Protein AF-A0A0L6JL16-F1 (afdb_monomer)

Foldseek 3Di:
DDDDDDPPVVVVVVVVVVVVVVVVVVVVVVVVCCQQPDFDFDQDPVPDTDGHHPDDDDDDDDDDPPDPDDDDDPDPPPPPPVPQPWDKDDDPVQQKIWTAGPQWDWDWDQDPDQFWGIWIWTDHPFKTKIKTKTQAPDDQVVVVVVVVVPDPFAWPDWDKDWDAAPNWTWIKIWTWTQDPVRFIKTKIWIWTDDPRMIIIIIMIGGPVPDDPVSVVNSVNRVNRMDGD

Secondary structure (DSSP, 8-state):
------TTHHHHHHHHHHHHHHHHHHHHHHHHHHHHH--EEEEETTTEEEEE-SS---------TT--S----S------S----EEEEEETTTTEEEEEETTSEEEEEE--SSSEEEEEEEE-SS-EEEEEEEE--S-HHHHHHHHHHT----EEEEEEEEEEETTEEEEEEEEEEE-TTS-EEEEEEEEEEETTEEEEEEEEEEGGG--HHHHHHHHHHHHT-EE-

Mean predicted aligned error: 16.08 Å

Nearest PDB structures (foldseek):
  2lnj-assembly1_A  TM=6.591E-01  e=3.171E-07  Synechocystis sp. PCC 6803
  4rth-assembly2_B  TM=6.779E-01  e=3.119E-06  Zea mays
  4rth-assembly1_A  TM=6.801E-01  e=4.044E-06  Zea mays
  8z9d-assembly1_PP  TM=6.188E-01  e=1.761E-06  Spinacia oleracea
  3jcu-assembly1_p  TM=6.365E-01  e=4.412E-05  Spinacia oleracea

Structure (mmCIF, N/CA/C/O backbone):
data_AF-A0A0L6JL16-F1
#
_entry.id   AF-A0A0L6JL16-F1
#
loop_
_atom_site.group_PDB
_atom_site.id
_atom_site.type_symbol
_atom_site.label_atom_id
_atom_site.label_alt_id
_atom_site.label_comp_id
_atom_site.label_asym_id
_atom_site.label_entity_id
_atom_site.label_seq_id
_atom_site.pdbx_PDB_ins_code
_atom_site.Cartn_x
_atom_site.Cartn_y
_atom_site.Cartn_z
_atom_site.occupancy
_atom_site.B_iso_or_equiv
_atom_site.auth_seq_id
_atom_site.auth_comp_id
_atom_site.auth_asym_id
_atom_site.auth_atom_id
_atom_site.pdbx_PDB_model_num
ATOM 1 N N . MET A 1 1 ? 45.954 20.922 -75.194 1.00 42.44 1 MET A N 1
ATOM 2 C CA . MET A 1 1 ? 45.506 21.417 -73.874 1.00 42.44 1 MET A CA 1
ATOM 3 C C . MET A 1 1 ? 44.431 22.467 -74.120 1.00 42.44 1 MET A C 1
ATOM 5 O O . MET A 1 1 ? 44.758 23.518 -74.652 1.00 42.44 1 MET A O 1
ATOM 9 N N . TYR A 1 2 ? 43.156 22.159 -73.867 1.00 51.06 2 TYR A N 1
ATOM 10 C CA . TYR A 1 2 ? 42.054 23.103 -74.099 1.00 51.06 2 TYR A CA 1
ATOM 11 C C . TYR A 1 2 ? 41.784 23.902 -72.823 1.00 51.06 2 TYR A C 1
ATOM 13 O O . TYR A 1 2 ? 41.410 23.330 -71.803 1.00 51.06 2 TYR A O 1
ATOM 21 N N . VAL A 1 3 ? 41.993 25.218 -72.877 1.00 54.28 3 VAL A N 1
ATOM 22 C CA . VAL A 1 3 ? 41.677 26.140 -71.779 1.00 54.28 3 VAL A CA 1
ATOM 23 C C . VAL A 1 3 ? 40.308 26.750 -72.065 1.00 54.28 3 VAL A C 1
ATOM 25 O O . VAL A 1 3 ? 40.153 27.538 -72.996 1.00 54.28 3 VAL A O 1
ATOM 28 N N . ILE A 1 4 ? 39.296 26.354 -71.293 1.00 68.62 4 ILE A N 1
ATOM 29 C CA . ILE A 1 4 ? 37.929 26.868 -71.429 1.00 68.62 4 ILE A CA 1
ATOM 30 C C . ILE A 1 4 ? 37.805 28.148 -70.592 1.00 68.62 4 ILE A C 1
ATOM 32 O O . ILE A 1 4 ? 37.848 28.101 -69.365 1.00 68.62 4 ILE A O 1
ATOM 36 N N . PHE A 1 5 ? 37.629 29.295 -71.251 1.00 62.88 5 PHE A N 1
ATOM 37 C CA . PHE A 1 5 ? 37.357 30.580 -70.598 1.00 62.88 5 PHE A CA 1
ATOM 38 C C . PHE A 1 5 ? 35.844 30.811 -70.486 1.00 62.88 5 PHE A C 1
ATOM 40 O O . PHE A 1 5 ? 35.160 31.049 -71.482 1.00 62.88 5 PHE A O 1
ATOM 47 N N . ILE A 1 6 ? 35.301 30.763 -69.267 1.00 69.06 6 ILE A N 1
ATOM 48 C CA . ILE A 1 6 ? 33.874 31.011 -69.017 1.00 69.06 6 ILE A CA 1
ATOM 49 C C . ILE A 1 6 ? 33.663 32.496 -68.697 1.00 69.06 6 ILE A C 1
ATOM 51 O O . ILE A 1 6 ? 33.981 32.973 -67.608 1.00 69.06 6 ILE A O 1
ATOM 55 N N . LYS A 1 7 ? 33.090 33.241 -69.648 1.00 68.38 7 LYS A N 1
ATOM 56 C CA . LYS A 1 7 ? 32.718 34.655 -69.466 1.00 68.38 7 LYS A CA 1
ATOM 57 C C . LYS A 1 7 ? 31.496 34.789 -68.534 1.00 68.38 7 LYS A C 1
ATOM 59 O O . LYS A 1 7 ? 30.570 33.975 -68.607 1.00 68.38 7 LYS A O 1
ATOM 64 N N . ASN A 1 8 ? 31.505 35.814 -67.673 1.00 71.12 8 ASN A N 1
ATOM 65 C CA . ASN A 1 8 ? 30.500 36.116 -66.633 1.00 71.12 8 ASN A CA 1
ATOM 66 C C . ASN A 1 8 ? 30.259 34.981 -65.620 1.00 71.12 8 ASN A C 1
ATOM 68 O O . ASN A 1 8 ? 29.123 34.646 -65.282 1.00 71.12 8 ASN A O 1
ATOM 72 N N . TYR A 1 9 ? 31.342 34.386 -65.112 1.00 75.88 9 TYR A N 1
ATOM 73 C CA . TYR A 1 9 ? 31.264 33.258 -64.180 1.00 75.88 9 TYR A CA 1
ATOM 74 C C . TYR A 1 9 ? 30.525 33.594 -62.869 1.00 75.88 9 TYR A C 1
ATOM 76 O O . TYR A 1 9 ? 29.768 32.761 -62.384 1.00 75.88 9 TYR A O 1
ATOM 84 N N . LYS A 1 10 ? 30.665 34.814 -62.325 1.00 76.81 10 LYS A N 1
ATOM 85 C CA . LYS A 1 10 ? 30.026 35.209 -61.052 1.00 76.81 10 LYS A CA 1
ATOM 86 C C . LYS A 1 10 ? 28.496 35.210 -61.126 1.00 76.81 10 LYS A C 1
ATOM 88 O O . LYS A 1 10 ? 27.846 34.652 -60.250 1.00 76.81 10 LYS A O 1
ATOM 93 N N . GLU A 1 11 ? 27.920 35.777 -62.188 1.00 79.38 11 GLU A N 1
ATOM 94 C CA . GLU A 1 11 ? 26.463 35.772 -62.393 1.00 79.38 11 GLU A CA 1
ATOM 95 C C . GLU A 1 11 ? 25.927 34.365 -62.659 1.00 79.38 11 GLU A C 1
ATOM 97 O O . GLU A 1 11 ? 24.858 34.006 -62.167 1.00 79.38 11 GLU A O 1
ATOM 102 N N . LYS A 1 12 ? 26.674 33.548 -63.412 1.00 80.50 12 LYS A N 1
ATOM 103 C CA . LYS A 1 12 ? 26.293 32.155 -63.670 1.00 80.50 12 LYS A CA 1
ATOM 104 C C . LYS A 1 12 ? 26.304 31.327 -62.387 1.00 80.50 12 LYS A C 1
ATOM 106 O O . LYS A 1 12 ? 25.328 30.628 -62.142 1.00 80.50 12 LYS A O 1
ATOM 111 N N . ILE A 1 13 ? 27.334 31.478 -61.549 1.00 84.50 13 ILE A N 1
ATOM 112 C CA . ILE A 1 13 ? 27.419 30.819 -60.237 1.00 84.50 13 ILE A CA 1
ATOM 113 C C . ILE A 1 13 ? 26.267 31.266 -59.332 1.00 84.50 13 ILE A C 1
ATOM 115 O O . ILE A 1 13 ? 25.608 30.426 -58.726 1.00 84.50 13 ILE A O 1
ATOM 119 N N . ALA A 1 14 ? 25.967 32.567 -59.278 1.00 85.75 14 ALA A N 1
ATOM 120 C CA . ALA A 1 14 ? 24.857 33.073 -58.474 1.00 85.75 14 ALA A CA 1
ATOM 121 C C . ALA A 1 14 ? 23.511 32.472 -58.914 1.00 85.75 14 ALA A C 1
ATOM 123 O O . ALA A 1 14 ? 22.755 31.986 -58.076 1.00 85.75 14 ALA A O 1
ATOM 124 N N . ARG A 1 15 ? 23.234 32.415 -60.226 1.00 86.75 15 ARG A N 1
ATOM 125 C CA . ARG A 1 15 ? 22.011 31.788 -60.759 1.00 86.75 15 ARG A CA 1
ATOM 126 C C . ARG A 1 15 ? 21.943 30.294 -60.448 1.00 86.75 15 ARG A C 1
ATOM 128 O O . ARG A 1 15 ? 20.880 29.815 -60.066 1.00 86.75 15 ARG A O 1
ATOM 135 N N . THR A 1 16 ? 23.057 29.567 -60.554 1.00 86.94 16 THR A N 1
ATOM 136 C CA . THR A 1 16 ? 23.091 28.143 -60.186 1.00 86.94 16 THR A CA 1
ATOM 137 C C . THR A 1 16 ? 22.900 27.926 -58.688 1.00 86.94 16 THR A C 1
ATOM 139 O O . THR A 1 16 ? 22.185 27.006 -58.309 1.00 86.94 16 THR A O 1
ATOM 142 N N . CYS A 1 17 ? 23.454 28.788 -57.830 1.00 88.25 17 CYS A N 1
ATOM 143 C CA . CYS A 1 17 ? 23.255 28.703 -56.382 1.00 88.25 17 CYS A CA 1
ATOM 144 C C . CYS A 1 17 ? 21.807 29.010 -55.983 1.00 88.25 17 CYS A C 1
ATOM 146 O O . CYS A 1 17 ? 21.257 28.323 -55.128 1.00 88.25 17 CYS A O 1
ATOM 148 N N . ILE A 1 18 ? 21.170 29.998 -56.621 1.00 92.06 18 ILE A N 1
ATOM 149 C CA . ILE A 1 18 ? 19.750 30.307 -56.396 1.00 92.06 18 ILE A CA 1
ATOM 150 C C . ILE A 1 18 ? 18.879 29.122 -56.817 1.00 92.06 18 ILE A C 1
ATOM 152 O O . ILE A 1 18 ? 17.998 28.719 -56.062 1.00 92.06 18 ILE A O 1
ATOM 156 N N . LEU A 1 19 ? 19.157 28.523 -57.979 1.00 92.06 19 LEU A N 1
ATOM 157 C CA . LEU A 1 19 ? 18.458 27.320 -58.433 1.00 92.06 19 LEU A CA 1
ATOM 158 C C . LEU A 1 19 ? 18.640 26.157 -57.450 1.00 92.06 19 LEU A C 1
ATOM 160 O O . LEU A 1 19 ? 17.652 25.548 -57.053 1.00 92.06 19 LEU A O 1
ATOM 164 N N . LEU A 1 20 ? 19.867 25.880 -57.004 1.00 93.56 20 LEU A N 1
ATOM 165 C CA . LEU A 1 20 ? 20.146 24.821 -56.026 1.00 93.56 20 LEU A CA 1
ATOM 166 C C . LEU A 1 20 ? 19.438 25.061 -54.687 1.00 93.56 20 LEU A C 1
ATOM 168 O O . LEU A 1 20 ? 18.856 24.136 -54.128 1.00 93.56 20 LEU A O 1
ATOM 172 N N . SER A 1 21 ? 19.441 26.301 -54.196 1.00 91.50 21 SER A N 1
ATOM 173 C CA . SER A 1 21 ? 18.754 26.676 -52.957 1.00 91.50 21 SER A CA 1
ATOM 174 C C . SER A 1 21 ? 17.236 26.517 -53.080 1.00 91.50 21 SER A C 1
ATOM 176 O O . SER A 1 21 ? 16.600 25.951 -52.193 1.00 91.50 21 SER A O 1
ATOM 178 N N . ALA A 1 22 ? 16.655 26.927 -54.211 1.00 94.69 22 ALA A N 1
ATOM 179 C CA . ALA A 1 22 ? 15.233 26.738 -54.482 1.00 94.69 22 ALA A CA 1
ATOM 180 C C . ALA A 1 22 ? 14.849 25.248 -54.520 1.00 94.69 22 ALA A C 1
ATOM 182 O O . ALA A 1 22 ? 13.838 24.862 -53.937 1.00 94.69 22 ALA A O 1
ATOM 183 N N . TRP A 1 23 ? 15.680 24.400 -55.135 1.00 94.62 23 TRP A N 1
ATOM 184 C CA . TRP A 1 23 ? 15.495 22.944 -55.124 1.00 94.62 23 TRP A CA 1
ATOM 185 C C . TRP A 1 23 ? 15.567 22.356 -53.714 1.00 94.62 23 TRP A C 1
ATOM 187 O O . TRP A 1 23 ? 14.742 21.519 -53.347 1.00 94.62 23 TRP A O 1
ATOM 197 N N . PHE A 1 24 ? 16.516 22.818 -52.903 1.00 94.06 24 PHE A N 1
ATOM 198 C CA . PHE A 1 24 ? 16.664 22.360 -51.526 1.00 94.06 24 PHE A CA 1
ATOM 199 C C . PHE A 1 24 ? 15.477 22.777 -50.646 1.00 94.06 24 PHE A C 1
ATOM 201 O O . PHE A 1 24 ? 14.950 21.969 -49.882 1.00 94.06 24 PHE A O 1
ATOM 208 N N . ALA A 1 25 ? 14.992 24.011 -50.800 1.00 93.56 25 ALA A N 1
ATOM 209 C CA . ALA A 1 25 ? 13.804 24.495 -50.105 1.00 93.56 25 ALA A CA 1
ATOM 210 C C . ALA A 1 25 ? 12.546 23.702 -50.499 1.00 93.56 25 ALA A C 1
ATOM 212 O O . ALA A 1 25 ? 11.753 23.336 -49.630 1.00 93.56 25 ALA A O 1
ATOM 213 N N . LEU A 1 26 ? 12.392 23.378 -51.789 1.00 94.88 26 LEU A N 1
ATOM 214 C CA . LEU A 1 26 ? 11.299 22.536 -52.275 1.00 94.88 26 LEU A CA 1
ATOM 215 C C . LEU A 1 26 ? 11.352 21.136 -51.643 1.00 94.88 26 LEU A C 1
ATOM 217 O O . LEU A 1 26 ? 10.329 20.629 -51.190 1.00 94.88 26 LEU A O 1
ATOM 221 N N . PHE A 1 27 ? 12.542 20.536 -51.557 1.00 92.00 27 PHE A N 1
ATOM 222 C CA . PHE A 1 27 ? 12.737 19.224 -50.935 1.00 92.00 27 PHE A CA 1
ATOM 223 C C . PHE A 1 27 ? 12.327 19.214 -49.454 1.00 92.00 27 PHE A C 1
ATOM 225 O O . PHE A 1 27 ? 11.629 18.304 -49.007 1.00 92.00 27 PHE A O 1
ATOM 232 N N . ILE A 1 28 ? 12.696 20.253 -48.698 1.00 88.75 28 ILE A N 1
ATOM 233 C CA . ILE A 1 28 ? 12.297 20.393 -47.289 1.00 88.75 28 ILE A CA 1
ATOM 234 C C . ILE A 1 28 ? 10.777 20.546 -47.161 1.00 88.75 28 ILE A C 1
ATOM 236 O O . ILE A 1 28 ? 10.162 19.877 -46.329 1.00 88.75 28 ILE A O 1
ATOM 240 N N . LEU A 1 29 ? 10.163 21.395 -47.990 1.00 88.69 29 LEU A N 1
ATOM 241 C CA . LEU A 1 29 ? 8.720 21.637 -47.958 1.00 88.69 29 LEU A CA 1
ATOM 242 C C . LEU A 1 29 ? 7.928 20.350 -48.238 1.00 88.69 29 LEU A C 1
ATOM 244 O O . LEU A 1 29 ? 6.970 20.043 -47.531 1.00 88.69 29 LEU A O 1
ATOM 248 N N . VAL A 1 30 ? 8.355 19.576 -49.239 1.00 87.50 30 VAL A N 1
ATOM 249 C CA . VAL A 1 30 ? 7.731 18.298 -49.602 1.00 87.50 30 VAL A CA 1
ATOM 250 C C . VAL A 1 30 ? 7.839 17.292 -48.456 1.00 87.50 30 VAL A C 1
ATOM 252 O O . VAL A 1 30 ? 6.831 16.694 -48.085 1.00 87.50 30 VAL A O 1
ATOM 255 N N . ASN A 1 31 ? 9.014 17.157 -47.836 1.00 80.50 31 ASN A N 1
ATOM 256 C CA . ASN A 1 31 ? 9.191 16.256 -46.695 1.00 80.50 31 ASN A CA 1
ATOM 257 C C . ASN A 1 31 ? 8.326 16.649 -45.494 1.00 80.50 31 ASN A C 1
ATOM 259 O O . ASN A 1 31 ? 7.783 15.776 -44.826 1.00 80.50 31 ASN A O 1
ATOM 263 N N . PHE A 1 32 ? 8.156 17.947 -45.233 1.00 79.94 32 PHE A N 1
ATOM 264 C CA . PHE A 1 32 ? 7.318 18.426 -44.133 1.00 79.94 32 PHE A CA 1
ATOM 265 C C . PHE A 1 32 ? 5.827 18.134 -44.348 1.00 79.94 32 PHE A C 1
ATOM 267 O O . PHE A 1 32 ? 5.113 17.805 -43.402 1.00 79.94 32 PHE A O 1
ATOM 274 N N . ILE A 1 33 ? 5.345 18.247 -45.589 1.00 77.12 33 ILE A N 1
ATOM 275 C CA . ILE A 1 33 ? 3.955 17.917 -45.930 1.00 77.12 33 ILE A CA 1
ATOM 276 C C . ILE A 1 33 ? 3.742 16.400 -45.866 1.00 77.12 33 ILE A C 1
ATOM 278 O O . ILE A 1 33 ? 2.742 15.948 -45.308 1.00 77.12 33 ILE A O 1
ATOM 282 N N . LEU A 1 34 ? 4.689 15.615 -46.392 1.00 70.81 34 LEU A N 1
ATOM 283 C CA . LEU A 1 34 ? 4.612 14.155 -46.379 1.00 70.81 34 LEU A CA 1
ATOM 284 C C . LEU A 1 34 ? 4.665 13.590 -44.955 1.00 70.81 34 LEU A C 1
ATOM 286 O O . LEU A 1 34 ? 3.856 12.732 -44.622 1.00 70.81 34 LEU A O 1
ATOM 290 N N . SER A 1 35 ? 5.547 14.086 -44.086 1.00 69.31 35 SER A N 1
ATOM 291 C CA . SER A 1 35 ? 5.673 13.546 -42.725 1.00 69.31 35 SER A CA 1
ATOM 292 C C . SER A 1 35 ? 4.440 13.798 -41.856 1.00 69.31 35 SER A C 1
ATOM 294 O O . SER A 1 35 ? 4.117 12.979 -41.001 1.00 69.31 35 SER A O 1
ATOM 296 N N . LYS A 1 36 ? 3.723 14.907 -42.077 1.00 66.81 36 LYS A N 1
ATOM 297 C CA . LYS A 1 36 ? 2.542 15.257 -41.274 1.00 66.81 36 LYS A CA 1
ATOM 298 C C . LYS A 1 36 ? 1.232 14.663 -41.776 1.00 66.81 36 LYS A C 1
ATOM 300 O O . LYS A 1 36 ? 0.343 14.435 -40.962 1.00 66.81 36 LYS A O 1
ATOM 305 N N . ASN A 1 37 ? 1.099 14.446 -43.084 1.00 64.00 37 ASN A N 1
ATOM 306 C CA . ASN A 1 37 ? -0.189 14.097 -43.691 1.00 64.00 37 ASN A CA 1
ATOM 307 C C . ASN A 1 37 ? -0.247 12.679 -44.269 1.00 64.00 37 ASN A C 1
ATOM 309 O O . ASN A 1 37 ? -1.313 12.263 -44.722 1.00 64.00 37 ASN A O 1
ATOM 313 N N . MET A 1 38 ? 0.862 11.936 -44.283 1.00 62.22 38 MET A N 1
ATOM 314 C CA . MET A 1 38 ? 0.860 10.566 -44.789 1.00 62.22 38 MET A CA 1
ATOM 315 C C . MET A 1 38 ? 0.530 9.599 -43.660 1.00 62.22 38 MET A C 1
ATOM 317 O O . MET A 1 38 ? 1.349 9.333 -42.782 1.00 62.22 38 MET A O 1
ATOM 321 N N . ASN A 1 39 ? -0.683 9.059 -43.718 1.00 67.12 39 ASN A N 1
ATOM 322 C CA . ASN A 1 39 ? -1.042 7.875 -42.960 1.00 67.12 39 ASN A CA 1
ATOM 323 C C . ASN A 1 39 ? -0.740 6.641 -43.815 1.00 67.12 39 ASN A C 1
ATOM 325 O O . ASN A 1 39 ? -1.208 6.541 -44.952 1.00 67.12 39 ASN A O 1
ATOM 329 N N . TYR A 1 40 ? 0.031 5.702 -43.280 1.00 69.56 40 TYR A N 1
ATOM 330 C CA . TYR A 1 40 ? 0.285 4.424 -43.930 1.00 69.56 40 TYR A CA 1
ATOM 331 C C . TYR A 1 40 ? -0.784 3.422 -43.522 1.00 69.56 40 TYR A C 1
ATOM 333 O O . TYR A 1 40 ? -1.109 3.292 -42.343 1.00 69.56 40 TYR A O 1
ATOM 341 N N . ILE A 1 41 ? -1.312 2.688 -44.499 1.00 69.50 41 ILE A N 1
ATOM 342 C CA . ILE A 1 41 ? -2.207 1.569 -44.221 1.00 69.50 41 ILE A CA 1
ATOM 343 C C . ILE A 1 41 ? -1.345 0.325 -44.045 1.00 69.50 41 ILE A C 1
ATOM 345 O O . ILE A 1 41 ? -0.901 -0.286 -45.018 1.00 69.50 41 ILE A O 1
ATOM 349 N N . LEU A 1 42 ? -1.093 -0.045 -42.793 1.00 70.50 42 LEU A N 1
ATOM 350 C CA . LEU A 1 42 ? -0.436 -1.301 -42.470 1.00 70.50 42 LEU A CA 1
ATOM 351 C C . LEU A 1 42 ? -1.465 -2.421 -42.595 1.00 70.50 42 LEU A C 1
ATOM 353 O O . LEU A 1 42 ? -2.443 -2.434 -41.851 1.00 70.50 42 LEU A O 1
ATOM 357 N N . THR A 1 43 ? -1.238 -3.355 -43.520 1.00 61.53 43 THR A N 1
ATOM 358 C CA . THR A 1 43 ? -2.096 -4.531 -43.698 1.00 61.53 43 THR A CA 1
ATOM 359 C C . THR A 1 43 ? -1.333 -5.799 -43.338 1.00 61.53 43 THR A C 1
ATOM 361 O O . THR A 1 43 ? -0.293 -6.087 -43.926 1.00 61.53 43 THR A O 1
ATOM 364 N N . ILE A 1 44 ? -1.854 -6.568 -42.383 1.00 66.12 44 ILE A N 1
ATOM 365 C CA . ILE A 1 44 ? -1.276 -7.839 -41.940 1.00 66.12 44 ILE A CA 1
ATOM 366 C C . ILE A 1 44 ? -2.040 -8.974 -42.618 1.00 66.12 44 ILE A C 1
ATOM 368 O O . ILE A 1 44 ? -3.222 -9.183 -42.341 1.00 66.12 44 ILE A O 1
ATOM 372 N N . ASN A 1 45 ? -1.358 -9.696 -43.515 1.00 46.94 45 ASN A N 1
ATOM 373 C CA . ASN A 1 45 ? -1.864 -10.883 -44.220 1.00 46.94 45 ASN A CA 1
ATOM 374 C C . ASN A 1 45 ? -3.276 -10.725 -44.817 1.00 46.94 45 ASN A C 1
ATOM 376 O O . ASN A 1 45 ? -4.042 -11.680 -44.847 1.00 46.94 45 ASN A O 1
ATOM 380 N N . ASN A 1 46 ? -3.625 -9.522 -45.289 1.00 56.03 46 ASN A N 1
ATOM 381 C CA . ASN A 1 46 ? -4.949 -9.187 -45.835 1.00 56.03 46 ASN A CA 1
ATOM 382 C C . ASN A 1 46 ? -6.143 -9.341 -44.869 1.00 56.03 46 ASN A C 1
ATOM 384 O O . ASN A 1 4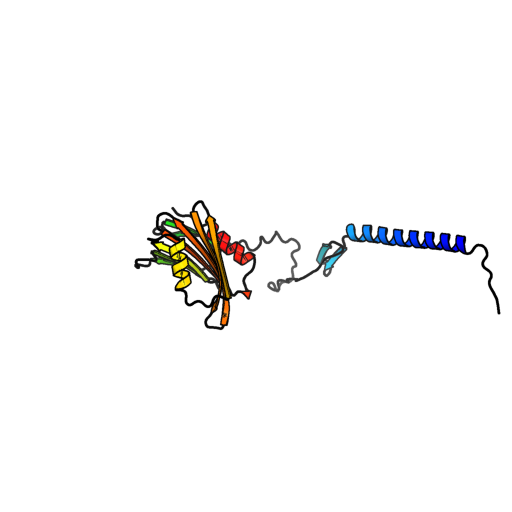6 ? -7.284 -9.198 -45.300 1.00 56.03 46 ASN A O 1
ATOM 388 N N . CYS A 1 47 ? -5.903 -9.596 -43.582 1.00 48.81 47 CYS A N 1
ATOM 389 C CA . CYS A 1 47 ? -6.962 -9.814 -42.593 1.00 48.81 47 CYS A CA 1
ATOM 390 C C . CYS A 1 47 ? -7.222 -8.582 -41.718 1.00 48.81 47 CYS A C 1
ATOM 392 O O . CYS A 1 47 ? -8.332 -8.401 -41.227 1.00 48.81 47 CYS A O 1
ATOM 394 N N . LEU A 1 48 ? -6.202 -7.749 -41.491 1.00 54.19 48 LEU A N 1
ATOM 395 C CA . LEU A 1 48 ? -6.266 -6.595 -40.592 1.00 54.19 48 LEU A CA 1
ATOM 396 C C . LEU A 1 48 ? -5.543 -5.409 -41.221 1.00 54.19 48 LEU A C 1
ATOM 398 O O . LEU A 1 48 ? -4.370 -5.536 -41.572 1.00 54.19 48 LEU A O 1
ATOM 402 N N . SER A 1 49 ? -6.227 -4.270 -41.324 1.00 61.0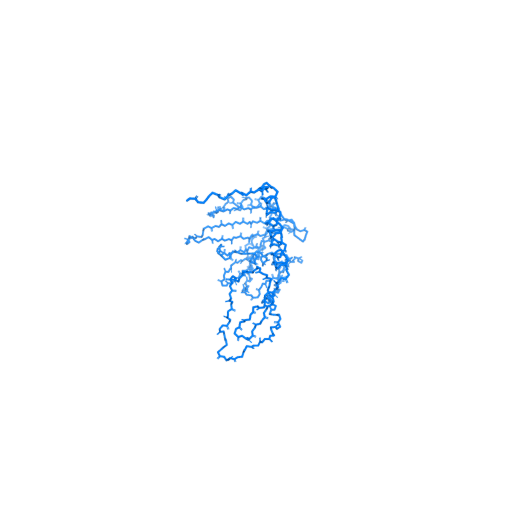6 49 SER A N 1
ATOM 403 C CA . SER A 1 49 ? -5.672 -3.029 -41.866 1.00 61.06 49 SER A CA 1
ATOM 404 C C . SER A 1 49 ? -5.853 -1.884 -40.876 1.00 61.06 49 SER A C 1
ATOM 406 O O . SER A 1 49 ? -6.963 -1.636 -40.406 1.00 61.06 49 SER A O 1
ATOM 408 N N . PHE A 1 50 ? -4.774 -1.158 -40.591 1.00 70.62 50 PHE 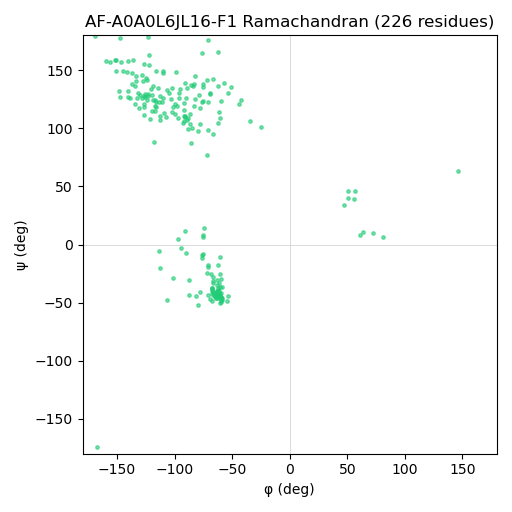A N 1
ATOM 409 C CA . PHE A 1 50 ? -4.786 -0.001 -39.697 1.00 70.62 50 PHE A CA 1
ATOM 410 C C . PHE A 1 50 ? -4.160 1.205 -40.387 1.00 70.62 50 PHE A C 1
ATOM 412 O O . PHE A 1 50 ? -3.166 1.070 -41.095 1.00 70.62 50 PHE A O 1
ATOM 419 N N . SER A 1 51 ? -4.743 2.381 -40.164 1.00 75.56 51 SER A N 1
ATOM 420 C CA . SER A 1 51 ? -4.182 3.657 -40.605 1.00 75.56 51 SER A CA 1
ATOM 421 C C . SER A 1 51 ? -3.252 4.187 -39.517 1.00 75.56 51 SER A C 1
ATOM 423 O O . SER A 1 51 ? -3.719 4.611 -38.461 1.00 75.56 51 SER A O 1
ATOM 425 N N . CYS A 1 52 ? -1.950 4.164 -39.778 1.00 71.88 52 CYS A N 1
ATOM 426 C CA . CYS A 1 52 ? -0.907 4.560 -38.837 1.00 71.88 52 CYS A CA 1
ATOM 427 C C . CYS A 1 52 ? -0.250 5.875 -39.286 1.00 71.88 52 CYS A C 1
ATOM 429 O O . CYS A 1 52 ? -0.121 6.091 -40.494 1.00 71.88 52 CYS A O 1
ATOM 431 N N . PRO A 1 53 ? 0.205 6.737 -38.359 1.00 72.69 53 PRO A N 1
ATOM 432 C CA . PRO A 1 53 ? 1.038 7.886 -38.714 1.00 72.69 53 PRO A CA 1
ATOM 433 C C . PRO A 1 53 ? 2.371 7.434 -39.333 1.00 72.69 53 PRO A C 1
ATOM 435 O O . PRO A 1 53 ? 2.744 6.267 -39.230 1.00 72.69 53 PRO A O 1
ATOM 438 N N . ALA A 1 54 ? 3.097 8.361 -39.966 1.00 66.81 54 ALA A N 1
ATOM 439 C CA . ALA A 1 54 ? 4.376 8.067 -40.617 1.00 66.81 54 ALA A CA 1
ATOM 440 C C . ALA A 1 54 ? 5.436 7.489 -39.667 1.00 66.81 54 ALA A C 1
ATOM 442 O O . ALA A 1 54 ? 6.167 6.580 -40.056 1.00 66.81 54 ALA A O 1
ATOM 443 N N . ASP A 1 55 ? 5.453 7.962 -38.421 1.00 65.88 55 ASP A N 1
ATOM 444 C CA . ASP A 1 55 ? 6.339 7.467 -37.375 1.00 65.88 55 ASP A CA 1
ATOM 445 C C . ASP A 1 55 ? 5.522 6.692 -36.336 1.00 65.88 55 ASP A C 1
ATOM 447 O O . ASP A 1 55 ? 4.703 7.263 -35.610 1.00 65.88 55 ASP A O 1
ATOM 451 N N . PHE A 1 56 ? 5.741 5.380 -36.257 1.00 69.06 56 PHE A N 1
ATOM 452 C CA . PHE A 1 56 ? 5.161 4.524 -35.226 1.00 69.06 56 PHE A CA 1
ATOM 453 C C . PHE A 1 56 ? 6.137 3.417 -34.829 1.00 69.06 56 PHE A C 1
ATOM 455 O O . PHE A 1 56 ? 6.923 2.931 -35.642 1.00 69.06 56 PHE A O 1
ATOM 462 N N . THR A 1 57 ? 6.063 2.994 -33.571 1.00 65.44 57 THR A N 1
ATOM 463 C CA . THR A 1 57 ? 6.832 1.870 -33.038 1.00 65.44 57 THR A CA 1
ATOM 464 C C . THR A 1 57 ? 5.876 0.797 -32.551 1.00 65.44 57 THR A C 1
ATOM 466 O O . THR A 1 57 ? 4.997 1.050 -31.730 1.00 65.44 57 THR A O 1
ATOM 469 N N . VAL A 1 58 ? 6.041 -0.417 -33.069 1.00 66.31 58 VAL A N 1
ATOM 470 C CA . VAL A 1 58 ? 5.321 -1.591 -32.574 1.00 66.31 58 VAL A CA 1
ATOM 471 C C . VAL A 1 58 ? 6.209 -2.248 -31.527 1.00 66.31 58 VAL A C 1
ATOM 473 O O . VAL A 1 58 ? 7.213 -2.858 -31.874 1.00 66.31 58 VAL A O 1
ATOM 476 N N . GLU A 1 59 ? 5.873 -2.075 -30.251 1.00 57.25 59 GLU A N 1
ATOM 477 C CA . GLU A 1 59 ? 6.690 -2.606 -29.153 1.00 57.25 59 GLU A CA 1
ATOM 478 C C . GLU A 1 59 ? 6.445 -4.099 -28.931 1.00 57.25 59 GLU A C 1
ATOM 480 O O . GLU A 1 59 ? 7.387 -4.883 -28.924 1.00 57.25 59 GLU A O 1
ATOM 485 N N . ASN A 1 60 ? 5.182 -4.508 -28.787 1.00 50.41 60 ASN A N 1
ATOM 486 C CA . ASN A 1 60 ? 4.807 -5.899 -28.551 1.00 50.41 60 ASN A CA 1
ATOM 487 C C . ASN A 1 60 ? 3.536 -6.246 -29.335 1.00 50.41 60 ASN A C 1
ATOM 489 O O . ASN A 1 60 ? 2.549 -5.511 -29.283 1.00 50.4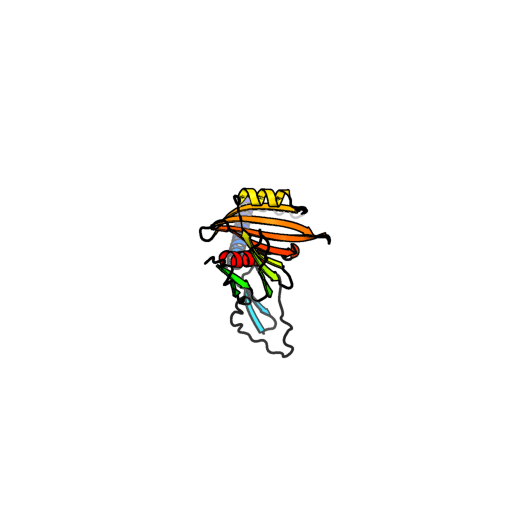1 60 ASN A O 1
ATOM 493 N N . VAL A 1 61 ? 3.548 -7.379 -30.039 1.00 59.19 61 VAL A N 1
ATOM 494 C CA . VAL A 1 61 ? 2.369 -7.940 -30.716 1.00 59.19 61 VAL A CA 1
ATOM 495 C C . VAL A 1 61 ? 1.916 -9.161 -29.926 1.00 59.19 61 VAL A C 1
ATOM 497 O O . VAL A 1 61 ? 2.594 -10.184 -29.918 1.00 59.19 61 VAL A O 1
ATOM 500 N N . PHE A 1 62 ? 0.776 -9.054 -29.244 1.00 53.50 62 PHE A N 1
ATOM 501 C CA . PHE A 1 62 ? 0.212 -10.161 -28.476 1.00 53.50 62 PHE A CA 1
ATOM 502 C C . PHE A 1 62 ? -0.742 -10.963 -29.360 1.00 53.50 62 PHE A C 1
ATOM 504 O O . PHE A 1 62 ? -1.817 -10.484 -29.720 1.00 53.50 62 PHE A O 1
ATOM 511 N N . ILE A 1 63 ? -0.348 -12.186 -29.707 1.00 53.69 63 ILE A N 1
ATOM 512 C CA . ILE A 1 63 ? -1.219 -13.150 -30.378 1.00 53.69 63 ILE A CA 1
ATOM 513 C C . ILE A 1 63 ? -1.768 -14.075 -29.298 1.00 53.69 63 ILE A C 1
ATOM 515 O O . ILE A 1 63 ? -1.015 -14.741 -28.591 1.00 53.69 63 ILE A O 1
ATOM 519 N N . ASN A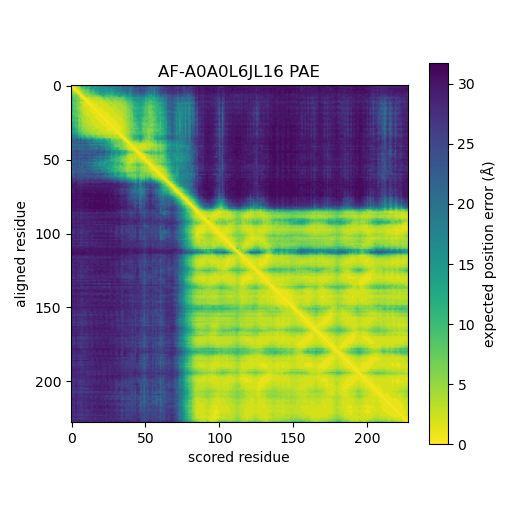 1 64 ? -3.089 -14.085 -29.141 1.00 47.28 64 ASN A N 1
ATOM 520 C CA . ASN A 1 64 ? -3.740 -15.005 -28.224 1.00 47.28 64 ASN A CA 1
ATOM 521 C C . ASN A 1 64 ? -3.845 -16.384 -28.892 1.00 47.28 64 ASN A C 1
ATOM 523 O O . ASN A 1 64 ? -4.762 -16.624 -29.672 1.00 47.28 64 ASN A O 1
ATOM 527 N N . GLU A 1 65 ? -2.915 -17.291 -28.592 1.00 53.41 65 GLU A N 1
ATOM 528 C CA . GLU A 1 65 ? -2.926 -18.680 -29.085 1.00 53.41 65 GLU A CA 1
ATOM 529 C C . GLU A 1 65 ? -3.970 -19.577 -28.380 1.00 53.41 65 GLU A C 1
ATOM 531 O O . GLU A 1 65 ? -3.922 -20.802 -28.490 1.00 53.41 65 GLU A O 1
ATOM 536 N N . ALA A 1 66 ? -4.928 -19.006 -27.640 1.00 49.16 66 ALA A N 1
ATOM 537 C CA . ALA A 1 66 ? -5.854 -19.789 -26.822 1.00 49.16 66 ALA A CA 1
ATOM 538 C C . ALA A 1 66 ? -6.969 -20.518 -27.595 1.00 49.16 66 ALA A C 1
ATOM 540 O O . ALA A 1 66 ? -7.644 -21.342 -26.988 1.00 49.16 66 ALA A O 1
ATOM 541 N N . ASN A 1 67 ? -7.159 -20.292 -28.900 1.00 45.88 67 ASN A N 1
ATOM 542 C CA . ASN A 1 67 ? -8.176 -21.007 -29.679 1.00 45.88 67 ASN A CA 1
ATOM 543 C C . ASN A 1 67 ? -7.566 -21.657 -30.925 1.00 45.88 67 ASN A C 1
ATOM 545 O O . ASN A 1 67 ? -7.163 -20.984 -31.869 1.00 45.88 67 ASN A O 1
ATOM 549 N N . LYS A 1 68 ? -7.532 -22.994 -30.919 1.00 47.81 68 LYS A N 1
ATOM 550 C CA . LYS A 1 68 ? -7.086 -23.854 -32.028 1.00 47.81 68 LYS A CA 1
ATOM 551 C C . LYS A 1 68 ? -8.086 -23.966 -33.188 1.00 47.81 68 LYS A C 1
ATOM 553 O O . LYS A 1 68 ? -7.807 -24.706 -34.125 1.00 47.81 68 LYS A O 1
ATOM 558 N N . ASP A 1 69 ? -9.182 -23.211 -33.173 1.00 45.81 69 ASP A N 1
ATOM 559 C CA . ASP A 1 69 ? -10.182 -23.227 -34.241 1.00 45.81 69 ASP A CA 1
ATOM 560 C C . ASP A 1 69 ? -10.176 -21.883 -34.980 1.00 45.81 69 ASP A C 1
ATOM 562 O O . ASP A 1 69 ? -10.485 -20.826 -34.431 1.00 45.81 69 ASP A O 1
ATOM 566 N N . GLY A 1 70 ? -9.709 -21.934 -36.229 1.00 46.72 70 GLY A N 1
ATOM 567 C CA . GLY A 1 70 ? -9.303 -20.793 -37.043 1.00 46.72 70 GLY A CA 1
ATOM 568 C C . GLY A 1 70 ? -10.439 -19.901 -37.545 1.00 46.72 70 GLY A C 1
ATOM 569 O O . GLY A 1 70 ? -10.748 -19.907 -38.734 1.00 46.72 70 GLY A O 1
ATOM 570 N N . SER A 1 71 ? -10.976 -19.050 -36.676 1.00 43.47 71 SER A N 1
ATOM 571 C CA . SER A 1 71 ? -11.736 -17.863 -37.076 1.00 43.47 71 SER A CA 1
ATOM 572 C C . SER A 1 71 ? -11.163 -16.607 -36.418 1.00 43.47 71 SER A C 1
ATOM 574 O O . SER A 1 71 ? -11.154 -16.481 -35.195 1.00 43.47 71 SER A O 1
ATOM 576 N N . ILE A 1 72 ? -10.686 -15.666 -37.238 1.00 46.00 72 ILE A N 1
ATOM 577 C CA . ILE A 1 72 ? -10.292 -14.322 -36.800 1.00 46.00 72 ILE A CA 1
ATOM 578 C C . ILE A 1 72 ? -11.550 -13.452 -36.823 1.00 46.00 72 ILE A C 1
ATOM 580 O O . ILE A 1 72 ? -12.014 -13.043 -37.887 1.00 46.00 72 ILE A O 1
ATOM 584 N N . GLU A 1 73 ? -12.115 -13.175 -35.652 1.00 44.69 73 GLU A N 1
ATOM 585 C CA . GLU A 1 73 ? -13.223 -12.234 -35.501 1.00 44.69 73 GLU A CA 1
ATOM 586 C C . GLU A 1 73 ? -12.682 -10.794 -35.555 1.00 44.69 73 GLU A C 1
ATOM 588 O O . GLU A 1 73 ? -12.067 -10.290 -34.614 1.00 44.69 73 GLU A O 1
ATOM 593 N N . THR A 1 74 ? -12.874 -10.117 -36.693 1.00 40.72 74 THR A N 1
ATOM 594 C CA . THR A 1 74 ? -12.576 -8.684 -36.850 1.00 40.72 74 THR A CA 1
ATOM 595 C C . THR A 1 74 ? -13.785 -7.897 -36.363 1.00 40.72 74 THR A C 1
ATOM 597 O O . THR A 1 74 ? -14.804 -7.779 -37.044 1.00 40.72 74 THR A O 1
ATOM 600 N N . GLY A 1 75 ? -13.662 -7.399 -35.144 1.00 43.75 75 GLY A N 1
ATOM 601 C CA . GLY A 1 75 ? -14.722 -6.711 -34.433 1.00 43.75 75 GLY A CA 1
ATOM 602 C C . GLY A 1 75 ? -14.584 -7.038 -32.966 1.00 43.75 75 GLY A C 1
ATOM 603 O O . GLY A 1 75 ? -15.455 -7.683 -32.403 1.00 43.75 75 GLY A O 1
ATOM 604 N N . LEU A 1 76 ? -13.470 -6.636 -32.349 1.00 44.34 76 LEU A N 1
ATOM 605 C CA . LEU A 1 76 ? -13.415 -6.648 -30.897 1.00 44.34 76 LEU A CA 1
ATOM 606 C C . LEU A 1 76 ? -14.523 -5.689 -30.427 1.00 44.34 76 LEU A C 1
ATOM 608 O O . LEU A 1 76 ? -14.386 -4.480 -30.656 1.00 44.34 76 LEU A O 1
ATOM 612 N N . PRO A 1 77 ? -15.596 -6.142 -29.744 1.00 39.94 77 PRO A N 1
ATOM 613 C CA . PRO A 1 77 ? -16.159 -5.259 -28.739 1.00 39.94 77 PRO A CA 1
ATOM 614 C C . PRO A 1 77 ? -14.963 -4.908 -27.864 1.00 39.94 77 PRO A C 1
ATOM 616 O O 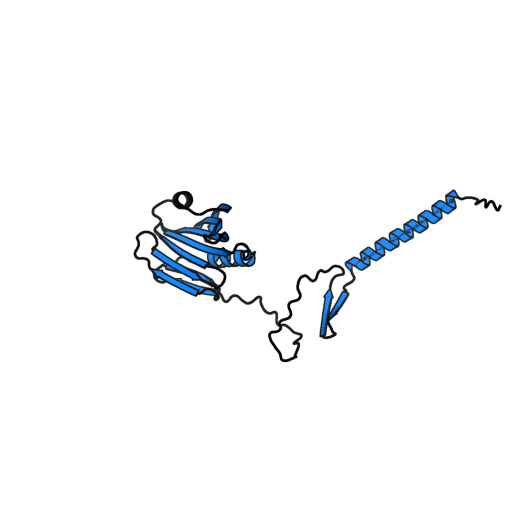. PRO A 1 77 ? -14.197 -5.811 -27.529 1.00 39.94 77 PRO A O 1
ATOM 619 N N . PHE A 1 78 ? -14.737 -3.621 -27.589 1.00 37.69 78 PHE A N 1
ATOM 620 C CA . PHE A 1 78 ? -13.728 -3.185 -26.629 1.00 37.69 78 PHE A CA 1
ATOM 621 C C . PHE A 1 78 ? -13.675 -4.220 -25.506 1.00 37.69 78 PHE A C 1
ATOM 623 O O . PHE A 1 78 ? -14.626 -4.311 -24.725 1.00 37.69 78 PHE A O 1
ATOM 630 N N . ILE A 1 79 ? -12.624 -5.051 -25.461 1.00 43.66 79 ILE A N 1
ATOM 631 C CA . ILE A 1 79 ? -12.383 -5.863 -24.281 1.00 43.66 79 ILE A CA 1
ATOM 632 C C . ILE A 1 79 ? -12.041 -4.785 -23.279 1.00 43.66 79 ILE A C 1
ATOM 634 O O . ILE A 1 79 ? -10.928 -4.257 -23.274 1.00 43.66 79 ILE A O 1
ATOM 638 N N . LYS A 1 80 ? -13.060 -4.355 -22.526 1.00 39.25 80 LYS A N 1
ATOM 639 C CA . LYS A 1 80 ? -12.888 -3.502 -21.364 1.00 39.25 80 LYS A CA 1
ATOM 640 C C . LYS A 1 80 ? -11.675 -4.098 -20.654 1.00 39.25 80 LYS A C 1
ATOM 642 O O . LYS A 1 80 ? -11.717 -5.313 -20.425 1.00 39.25 80 LYS A O 1
ATOM 647 N N . PRO A 1 81 ? -10.607 -3.317 -20.386 1.00 41.53 81 PRO A N 1
ATOM 648 C CA . PRO A 1 81 ? -9.448 -3.829 -19.661 1.00 41.53 81 PRO A CA 1
ATOM 649 C C . PRO A 1 81 ? -10.007 -4.633 -18.504 1.00 41.53 81 PRO A C 1
ATOM 651 O O . PRO A 1 81 ? -10.881 -4.085 -17.822 1.00 41.53 81 PRO A O 1
ATOM 654 N N . ARG A 1 82 ? -9.654 -5.935 -18.459 1.00 45.22 82 ARG A N 1
ATOM 655 C CA . ARG A 1 82 ? -10.287 -6.993 -17.651 1.00 45.22 82 ARG A CA 1
ATOM 656 C C . ARG A 1 82 ? -10.942 -6.325 -16.463 1.00 45.22 82 ARG A C 1
ATOM 658 O O . ARG A 1 82 ? -10.209 -5.819 -15.621 1.00 45.22 82 ARG A O 1
ATOM 665 N N . THR A 1 83 ? -12.267 -6.138 -16.509 1.00 47.56 83 THR A N 1
ATOM 666 C CA . THR A 1 83 ? -12.917 -5.265 -15.525 1.00 47.56 83 THR A CA 1
ATOM 667 C C . THR A 1 83 ? -12.645 -5.941 -14.205 1.00 47.56 83 THR A C 1
ATOM 669 O O . THR A 1 83 ? -13.169 -7.030 -13.982 1.00 47.56 83 THR A O 1
ATOM 672 N N . GLU A 1 84 ? -11.716 -5.397 -13.418 1.00 59.09 84 GLU A N 1
ATOM 673 C CA . GLU A 1 84 ? -11.417 -5.965 -12.123 1.00 59.09 84 GLU A CA 1
ATOM 674 C C . GLU A 1 84 ? -12.727 -5.872 -11.378 1.00 59.09 84 GLU A C 1
ATOM 676 O O . GLU A 1 84 ? -13.254 -4.789 -11.125 1.00 59.09 84 GLU A O 1
ATOM 681 N N . THR A 1 85 ? -13.348 -7.022 -11.177 1.00 70.94 85 THR A N 1
ATOM 682 C CA . THR A 1 85 ? -14.583 -7.096 -10.433 1.00 70.94 85 THR A CA 1
ATOM 683 C C . THR A 1 85 ? -14.195 -6.830 -8.998 1.00 70.94 85 THR A C 1
ATOM 685 O O . THR A 1 85 ? -13.665 -7.705 -8.320 1.00 70.94 85 THR A O 1
ATOM 688 N N . PHE A 1 86 ? -14.380 -5.591 -8.556 1.00 82.44 86 PHE A N 1
ATOM 689 C CA . PHE A 1 86 ? -14.229 -5.262 -7.153 1.00 82.44 86 PHE A CA 1
ATOM 690 C C . PHE A 1 86 ? -15.374 -5.920 -6.390 1.00 82.44 86 PHE A C 1
ATOM 692 O O . PHE A 1 86 ? -16.541 -5.843 -6.782 1.00 82.44 86 PHE A O 1
ATOM 699 N N . LYS A 1 87 ? -15.019 -6.611 -5.317 1.00 87.44 87 LYS A N 1
ATOM 700 C CA . LYS A 1 87 ? -15.952 -7.078 -4.304 1.00 87.44 87 LYS A CA 1
ATOM 701 C C . LYS A 1 87 ? -15.895 -6.102 -3.143 1.00 87.44 87 LYS A C 1
ATOM 703 O O . LYS A 1 87 ? -14.849 -5.526 -2.864 1.00 87.44 87 LYS A O 1
ATOM 708 N N . ASN A 1 88 ? -17.018 -5.945 -2.464 1.00 91.00 88 ASN A N 1
ATOM 709 C CA . ASN A 1 88 ? -17.091 -5.141 -1.259 1.00 91.00 88 ASN A CA 1
ATOM 710 C C . ASN A 1 88 ? -16.948 -6.054 -0.036 1.00 91.00 88 ASN A C 1
ATOM 712 O O . ASN A 1 88 ? -17.613 -7.087 0.056 1.00 91.00 88 ASN A O 1
ATOM 716 N N . PHE A 1 89 ? -16.055 -5.685 0.875 1.00 90.62 89 PHE A N 1
ATOM 717 C CA . PHE A 1 89 ? -15.926 -6.284 2.195 1.00 90.62 89 PHE A CA 1
ATOM 718 C C . PHE A 1 89 ? -16.561 -5.351 3.227 1.00 90.62 89 PHE A C 1
ATOM 720 O O . PHE A 1 89 ? -16.306 -4.146 3.208 1.00 90.62 89 PHE A O 1
ATOM 727 N N . ILE A 1 90 ? -17.356 -5.906 4.143 1.00 89.75 90 ILE A N 1
ATOM 728 C CA . ILE A 1 90 ? -17.929 -5.185 5.284 1.00 89.75 90 ILE A CA 1
ATOM 729 C C . ILE A 1 90 ? -17.738 -6.052 6.522 1.00 89.75 90 ILE A C 1
ATOM 731 O O . ILE A 1 90 ? -18.268 -7.158 6.585 1.00 89.75 90 ILE A O 1
ATOM 735 N N . SER A 1 91 ? -17.037 -5.519 7.521 1.00 87.62 91 SER A N 1
ATOM 736 C CA . SER A 1 91 ? -16.990 -6.108 8.856 1.00 87.62 91 SER A CA 1
ATOM 737 C C . SER A 1 91 ? -18.112 -5.515 9.707 1.00 87.62 91 SER A C 1
ATOM 739 O O . SER A 1 91 ? -18.076 -4.340 10.092 1.00 87.62 91 SER A O 1
ATOM 741 N N . GLU A 1 92 ? -19.128 -6.323 10.025 1.00 82.38 92 GLU A N 1
ATOM 742 C CA . GLU A 1 92 ? -20.262 -5.883 10.853 1.00 82.38 92 GLU A CA 1
ATOM 743 C C . GLU A 1 92 ? -19.837 -5.490 12.274 1.00 82.38 92 GLU A C 1
ATOM 745 O O . GLU A 1 92 ? -20.397 -4.551 12.858 1.00 82.38 92 GLU A O 1
ATOM 750 N N . LYS A 1 93 ? -18.840 -6.200 12.818 1.00 80.62 93 LYS A N 1
ATOM 751 C CA . LYS A 1 93 ? -18.272 -5.977 14.153 1.00 80.62 93 LYS A CA 1
ATOM 752 C C . LYS A 1 93 ? -17.252 -4.840 14.152 1.00 80.62 93 LYS A C 1
ATOM 754 O O . LYS A 1 93 ? -17.313 -3.962 15.011 1.00 80.62 93 LYS A O 1
ATOM 759 N N . GLY A 1 94 ? -16.363 -4.818 13.157 1.00 77.31 94 GLY A N 1
ATOM 760 C CA . GLY A 1 94 ? -15.329 -3.797 13.015 1.00 77.31 94 GLY A CA 1
ATOM 761 C C . GLY A 1 94 ? -15.856 -2.422 12.610 1.00 77.31 94 GLY A C 1
ATOM 762 O O . GLY A 1 94 ? -15.146 -1.435 12.802 1.00 77.31 94 GLY A O 1
ATOM 763 N N . LYS A 1 95 ? -17.090 -2.342 12.087 1.00 87.75 95 LYS A N 1
ATOM 764 C CA . LYS A 1 95 ? -17.716 -1.107 11.576 1.00 87.75 95 LYS A CA 1
ATOM 765 C C . LYS A 1 95 ? -16.874 -0.424 10.499 1.00 87.75 95 LYS A C 1
ATOM 767 O O . LYS A 1 95 ? -16.796 0.797 10.419 1.00 87.75 95 LYS A O 1
ATOM 772 N N . PHE A 1 96 ? -16.260 -1.215 9.628 1.00 91.31 96 PHE A N 1
ATOM 773 C CA . PHE A 1 96 ? -15.546 -0.707 8.464 1.00 91.31 96 PHE A CA 1
ATOM 774 C C . PHE A 1 96 ? -15.792 -1.600 7.254 1.00 91.31 96 PHE A C 1
ATOM 776 O O . PHE A 1 96 ? -16.160 -2.768 7.382 1.00 91.31 96 PHE A O 1
ATOM 783 N N . GLY A 1 97 ? -15.588 -1.035 6.074 1.00 92.31 97 GLY A N 1
ATOM 784 C CA . GLY A 1 97 ? -15.645 -1.763 4.821 1.00 92.31 97 GLY A CA 1
ATOM 785 C C . GLY A 1 97 ? -14.742 -1.134 3.776 1.00 92.31 97 GLY A C 1
ATOM 786 O O . GLY A 1 97 ? -14.366 0.032 3.890 1.00 92.31 97 GLY A O 1
ATOM 787 N N . PHE A 1 98 ? -14.372 -1.917 2.776 1.00 93.56 98 PHE A N 1
ATOM 788 C CA . PHE A 1 98 ? -13.537 -1.482 1.663 1.00 93.56 98 PHE A CA 1
ATOM 789 C C . PHE A 1 98 ? -13.793 -2.376 0.452 1.00 93.56 98 PHE A C 1
ATOM 791 O O . PHE A 1 98 ? -14.250 -3.515 0.576 1.00 93.56 98 PHE A O 1
ATOM 798 N N . ASP A 1 99 ? -13.494 -1.853 -0.725 1.00 92.88 99 ASP A N 1
ATOM 799 C CA . ASP A 1 99 ? -13.546 -2.586 -1.976 1.00 92.88 99 ASP A CA 1
ATOM 800 C C . ASP A 1 99 ? -12.181 -3.218 -2.250 1.00 92.88 99 ASP A C 1
ATOM 802 O O . ASP A 1 99 ? -11.132 -2.609 -2.038 1.00 92.88 99 ASP A O 1
ATOM 806 N N . TYR A 1 100 ? -12.191 -4.455 -2.735 1.00 88.75 100 TYR A N 1
ATOM 807 C CA . TYR A 1 100 ? -10.983 -5.184 -3.095 1.00 88.75 100 TYR A CA 1
ATOM 808 C C . TYR A 1 100 ? -11.165 -5.924 -4.424 1.00 88.75 100 TYR A C 1
ATOM 810 O O . TYR A 1 100 ? -12.267 -6.384 -4.739 1.00 88.75 100 TYR A O 1
ATOM 818 N N . PRO A 1 101 ? -10.100 -6.079 -5.222 1.00 86.12 101 PRO A N 1
ATOM 819 C CA . PRO A 1 101 ? -10.167 -6.836 -6.466 1.00 86.12 101 PRO A CA 1
ATOM 820 C C . PRO A 1 101 ? -10.509 -8.305 -6.201 1.00 86.12 101 PRO A C 1
ATOM 822 O O . PRO A 1 101 ? -9.909 -8.940 -5.339 1.00 86.12 101 PRO A O 1
ATOM 825 N N . SER A 1 102 ? -11.411 -8.900 -6.984 1.00 84.56 102 SER A N 1
ATOM 826 C CA . SER A 1 102 ? -11.852 -10.294 -6.793 1.00 84.56 102 SER A CA 1
ATOM 827 C C . SER A 1 102 ? -10.752 -11.353 -6.904 1.00 84.56 102 SER A C 1
ATOM 829 O O . SER A 1 102 ? -11.017 -12.516 -6.610 1.00 84.56 102 SER A O 1
ATOM 831 N N . ILE A 1 103 ? -9.561 -10.977 -7.379 1.00 82.00 103 ILE A N 1
ATOM 832 C CA . ILE A 1 103 ? -8.373 -11.838 -7.419 1.00 82.00 103 ILE A CA 1
ATOM 833 C C . ILE A 1 103 ? -7.787 -12.093 -6.024 1.00 82.00 103 ILE A C 1
ATOM 835 O O . ILE A 1 103 ? -7.029 -13.046 -5.861 1.00 82.00 103 ILE A O 1
ATOM 839 N N . PHE A 1 104 ? -8.117 -11.257 -5.033 1.00 85.81 104 PHE A N 1
ATOM 840 C CA . PHE A 1 104 ? -7.694 -11.464 -3.656 1.00 85.81 104 PHE A CA 1
ATOM 841 C C . PHE A 1 104 ? -8.639 -12.425 -2.944 1.00 85.81 104 PHE A C 1
ATOM 843 O O . PHE A 1 104 ? -9.865 -12.319 -3.027 1.00 85.81 104 PHE A O 1
ATOM 850 N N . THR A 1 105 ? -8.036 -13.342 -2.201 1.00 88.75 105 THR A N 1
ATOM 851 C CA . THR A 1 105 ? -8.703 -14.082 -1.136 1.00 88.75 105 THR A CA 1
ATOM 852 C C . THR A 1 105 ? -8.628 -13.248 0.136 1.00 88.75 105 THR A C 1
ATOM 854 O O . THR A 1 105 ? -7.586 -12.651 0.416 1.00 88.75 105 THR A O 1
ATOM 857 N N . ILE A 1 106 ? -9.742 -13.200 0.865 1.00 90.62 106 ILE A N 1
ATOM 858 C CA . ILE A 1 106 ? -9.897 -12.436 2.101 1.00 90.62 106 ILE A CA 1
ATOM 859 C C . ILE A 1 106 ? -10.110 -13.402 3.256 1.00 90.62 106 ILE A C 1
ATOM 861 O O . ILE A 1 106 ? -10.941 -14.303 3.134 1.00 90.62 106 ILE A O 1
ATOM 865 N N . ASP A 1 107 ? -9.410 -13.178 4.362 1.00 88.69 107 ASP A N 1
ATOM 866 C CA . ASP A 1 107 ? -9.647 -13.869 5.631 1.00 88.69 107 ASP A CA 1
ATOM 867 C C . ASP A 1 107 ? -9.725 -12.844 6.769 1.00 88.69 107 ASP A C 1
ATOM 869 O O . ASP A 1 107 ? -8.766 -12.107 6.999 1.00 88.69 107 ASP A O 1
ATOM 873 N N . GLU A 1 108 ? -10.879 -12.749 7.438 1.00 88.44 108 GLU A N 1
ATOM 874 C CA . GLU A 1 108 ? -11.081 -11.863 8.592 1.00 88.44 108 GLU A CA 1
ATOM 875 C C . GLU A 1 108 ? 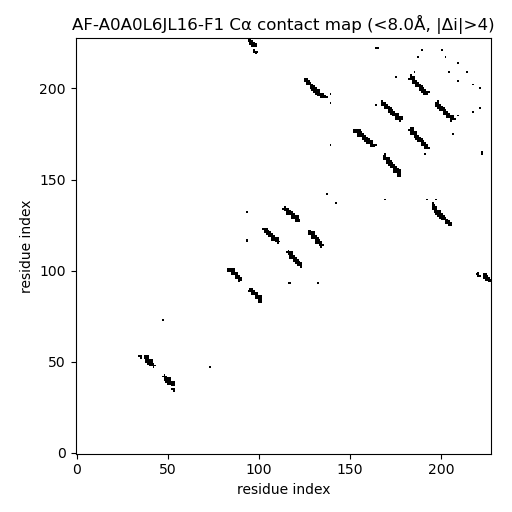-10.875 -12.640 9.891 1.00 88.44 108 GLU A C 1
ATOM 877 O O . GLU A 1 108 ? -11.540 -13.639 10.161 1.00 88.44 108 GLU A O 1
ATOM 882 N N . GLN A 1 109 ? -9.999 -12.115 10.738 1.00 87.06 109 GLN A N 1
ATOM 883 C CA . GLN A 1 109 ? -9.689 -12.645 12.051 1.00 87.06 109 GLN A CA 1
ATOM 884 C C . GLN A 1 109 ? -9.914 -11.556 13.102 1.00 87.06 109 GLN A C 1
ATOM 886 O O . GLN A 1 109 ? -9.341 -10.462 13.047 1.00 87.06 109 GLN A O 1
ATOM 891 N N . GLU A 1 110 ? -10.754 -11.873 14.084 1.00 83.19 110 GLU A N 1
ATOM 892 C CA . GLU A 1 110 ? -10.905 -11.075 15.297 1.00 83.19 110 GLU A CA 1
ATOM 893 C 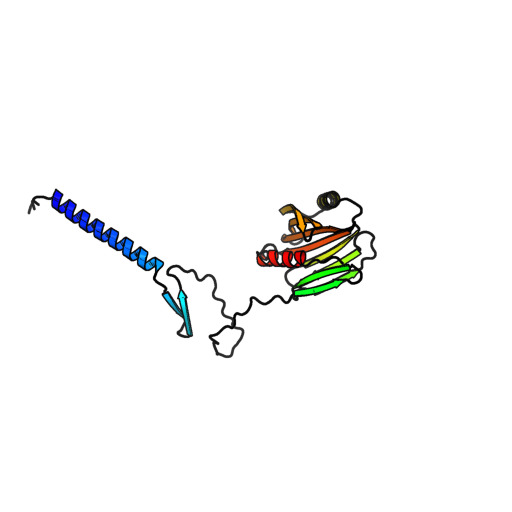C . GLU A 1 110 ? -9.795 -11.479 16.267 1.00 83.19 110 GLU A C 1
ATOM 895 O O . GLU A 1 110 ? -9.682 -12.643 16.659 1.00 83.19 110 GLU A O 1
ATOM 900 N N . LEU A 1 111 ? -8.946 -10.523 16.634 1.00 83.25 111 LEU A N 1
ATOM 901 C CA . LEU A 1 111 ? -7.826 -10.777 17.528 1.00 83.25 111 LEU A CA 1
ATOM 902 C C . LEU A 1 111 ? -8.221 -10.321 18.931 1.00 83.25 111 LEU A C 1
ATOM 904 O O . LEU A 1 111 ? -8.521 -9.157 19.164 1.00 83.25 111 LEU A O 1
ATOM 908 N N . SER A 1 112 ? -8.199 -11.243 19.894 1.00 68.19 112 SER A N 1
ATOM 909 C CA . SER A 1 112 ? -8.549 -10.960 21.297 1.00 68.19 112 SER A CA 1
ATOM 910 C C . SER A 1 112 ? -7.455 -10.192 22.062 1.00 68.19 112 SER A C 1
ATOM 912 O O . SER A 1 112 ? -7.518 -10.083 23.286 1.00 68.19 112 SER A O 1
ATOM 914 N N . GLY A 1 113 ? -6.417 -9.719 21.364 1.00 68.19 113 GLY A N 1
ATOM 915 C CA . GLY A 1 113 ? -5.333 -8.924 21.938 1.00 68.19 113 GLY A CA 1
ATOM 916 C C . GLY A 1 113 ? -5.750 -7.475 22.201 1.00 68.19 113 GLY A C 1
ATOM 917 O O . GLY A 1 113 ? -6.756 -6.999 21.686 1.00 68.19 113 GLY A O 1
ATOM 918 N N . SER A 1 114 ? -4.962 -6.750 22.999 1.00 67.94 114 SER A N 1
ATOM 919 C CA . SER A 1 114 ? -5.271 -5.357 23.368 1.00 67.94 114 SER A CA 1
ATOM 920 C C . SER A 1 114 ? -5.079 -4.353 22.228 1.00 67.94 114 SER A C 1
ATOM 922 O O . SER A 1 114 ? -5.695 -3.285 22.245 1.00 67.94 114 SER A O 1
ATOM 924 N N . ASP A 1 115 ? -4.221 -4.681 21.259 1.00 83.31 115 ASP A N 1
ATOM 925 C CA . ASP A 1 115 ? -3.668 -3.683 20.342 1.00 83.31 115 ASP A CA 1
ATOM 926 C C . ASP A 1 115 ? -4.281 -3.781 18.942 1.00 83.31 115 ASP A C 1
ATOM 928 O O . ASP A 1 115 ? -4.715 -2.767 18.397 1.00 83.31 115 ASP A O 1
ATOM 932 N N . ILE A 1 116 ? -4.369 -4.989 18.373 1.00 88.62 116 ILE A N 1
ATOM 933 C CA . ILE A 1 116 ? -5.019 -5.243 17.079 1.00 88.62 116 ILE A CA 1
ATOM 934 C C . ILE A 1 116 ? -6.393 -5.833 17.357 1.00 88.62 116 ILE A C 1
ATOM 936 O O . ILE A 1 116 ? -6.489 -6.906 17.939 1.00 88.62 116 ILE A O 1
ATOM 940 N N . LEU A 1 117 ? -7.436 -5.132 16.928 1.00 88.69 117 LEU A N 1
ATOM 941 C CA . LEU A 1 117 ? -8.826 -5.540 17.120 1.00 88.69 117 LEU A CA 1
ATOM 942 C C . LEU A 1 117 ? -9.285 -6.453 15.978 1.00 88.69 117 LEU A C 1
ATOM 944 O O . LEU A 1 117 ? -9.924 -7.479 16.198 1.00 88.69 117 LEU A O 1
ATOM 948 N N . TYR A 1 118 ? -8.926 -6.078 14.748 1.00 90.81 118 TYR A N 1
ATOM 949 C CA . TYR A 1 118 ? -9.332 -6.777 13.532 1.00 90.81 118 TYR A CA 1
ATOM 950 C C . TYR A 1 118 ? -8.155 -6.899 12.575 1.00 90.81 118 TYR A C 1
ATOM 952 O O . TYR A 1 118 ? -7.406 -5.936 12.375 1.00 90.81 118 TYR A O 1
ATOM 960 N N . HIS A 1 119 ? -8.025 -8.069 11.961 1.00 92.69 119 HIS A N 1
ATOM 961 C CA . HIS A 1 119 ? -7.071 -8.346 10.901 1.00 92.69 119 HIS A CA 1
ATOM 962 C C . HIS A 1 119 ? -7.796 -8.960 9.713 1.00 92.69 119 HIS A C 1
ATOM 964 O O . HIS A 1 119 ? -8.498 -9.950 9.860 1.00 92.69 119 HIS A O 1
ATOM 970 N N . VAL A 1 120 ? -7.616 -8.371 8.541 1.00 93.00 120 VAL A N 1
ATOM 971 C CA . VAL A 1 120 ? -8.158 -8.878 7.288 1.00 93.00 120 VAL A CA 1
ATOM 972 C C . VAL A 1 120 ? -6.988 -9.117 6.348 1.00 93.00 120 VAL A C 1
ATOM 974 O O . VAL A 1 120 ? -6.368 -8.155 5.893 1.00 93.00 120 VAL A O 1
ATOM 977 N N . GLU A 1 121 ? -6.651 -10.376 6.088 1.00 93.94 121 GLU A N 1
ATOM 978 C CA . GLU A 1 121 ? -5.577 -10.736 5.161 1.00 93.94 121 GLU A CA 1
ATOM 979 C C . GLU A 1 121 ? -6.050 -10.545 3.710 1.00 93.94 121 GLU A C 1
ATOM 981 O O . GLU A 1 121 ? -7.162 -10.928 3.353 1.00 93.94 121 GLU A O 1
ATOM 986 N N . LEU A 1 122 ? -5.206 -9.936 2.871 1.00 92.56 122 LEU A N 1
ATOM 987 C CA . LEU A 1 122 ? -5.408 -9.782 1.429 1.00 92.56 122 LEU A CA 1
ATOM 988 C C . LEU A 1 122 ? -4.351 -10.619 0.710 1.00 92.56 122 LEU A C 1
ATOM 990 O O . LEU A 1 122 ? -3.185 -10.225 0.659 1.00 92.56 122 LEU A O 1
ATOM 994 N N . LYS A 1 123 ? -4.735 -11.748 0.115 1.00 92.00 123 LYS A N 1
ATOM 995 C CA . LYS A 1 123 ? -3.773 -12.632 -0.557 1.00 92.00 123 LYS A CA 1
ATOM 996 C C . LYS A 1 123 ? -4.119 -12.881 -2.014 1.00 92.00 123 LYS A C 1
ATOM 998 O O . LYS A 1 123 ? -5.230 -13.302 -2.327 1.00 92.00 123 LYS A O 1
ATOM 1003 N N . SER A 1 124 ? -3.155 -12.665 -2.900 1.00 88.12 124 SER A N 1
ATOM 1004 C CA . SER A 1 124 ? -3.200 -13.100 -4.295 1.00 88.12 124 SER A CA 1
ATOM 1005 C C . SER A 1 124 ? -1.988 -13.985 -4.610 1.00 88.12 124 SER A C 1
ATOM 1007 O O . SER A 1 124 ? -1.136 -14.226 -3.756 1.00 88.12 124 SER A O 1
ATOM 1009 N N . GLU A 1 125 ? -1.903 -14.491 -5.839 1.00 83.25 125 GLU A N 1
ATOM 1010 C CA . GLU A 1 125 ? -0.732 -15.246 -6.304 1.00 83.25 125 GLU A CA 1
ATOM 1011 C C . GLU A 1 125 ? 0.549 -14.388 -6.320 1.00 83.25 125 GLU A C 1
ATOM 1013 O O . GLU A 1 125 ? 1.642 -14.900 -6.086 1.00 83.25 125 GLU A O 1
ATOM 1018 N N . TYR A 1 126 ? 0.416 -13.078 -6.547 1.00 83.69 126 TYR A N 1
ATOM 1019 C CA . TYR A 1 126 ? 1.548 -12.181 -6.813 1.00 83.69 126 TYR A CA 1
ATOM 1020 C C . TYR A 1 126 ? 1.791 -11.157 -5.705 1.00 83.69 126 TYR A C 1
ATOM 1022 O O . TYR A 1 126 ? 2.882 -10.600 -5.608 1.00 83.69 126 TYR A O 1
ATOM 1030 N N . SER A 1 127 ? 0.786 -10.888 -4.876 1.00 88.44 127 SER A N 1
ATOM 1031 C CA . SER A 1 127 ? 0.835 -9.848 -3.856 1.00 88.44 127 SER A CA 1
ATOM 1032 C C . SER A 1 127 ? 0.155 -10.281 -2.570 1.00 88.44 127 SER A C 1
ATOM 1034 O O . SER A 1 127 ? -0.815 -11.039 -2.566 1.00 88.44 127 SER A O 1
ATOM 1036 N N . ASN A 1 128 ? 0.678 -9.758 -1.470 1.00 92.69 128 ASN A N 1
ATOM 1037 C CA . ASN A 1 128 ? 0.126 -9.942 -0.141 1.00 92.69 128 ASN A CA 1
ATOM 1038 C C . ASN A 1 128 ? -0.178 -8.571 0.448 1.00 92.69 128 ASN A C 1
ATOM 1040 O O . ASN A 1 128 ? 0.448 -7.573 0.107 1.00 92.69 128 ASN A O 1
ATOM 1044 N N . GLY A 1 129 ? -1.118 -8.510 1.364 1.00 94.25 129 GLY A N 1
ATOM 1045 C CA . GLY A 1 129 ? -1.498 -7.282 2.025 1.00 94.25 129 GLY A CA 1
ATOM 1046 C C . GLY A 1 129 ? -2.406 -7.581 3.193 1.00 94.25 129 GLY A C 1
ATOM 1047 O O . GLY A 1 129 ? -2.731 -8.734 3.471 1.00 94.25 129 GLY A O 1
ATOM 1048 N N . PHE A 1 130 ? -2.815 -6.535 3.887 1.00 95.56 130 PHE A N 1
ATOM 1049 C CA . PHE A 1 130 ? -3.820 -6.663 4.925 1.00 95.56 130 PHE A CA 1
ATOM 1050 C C . PHE A 1 130 ? -4.480 -5.327 5.223 1.00 95.56 130 PHE A C 1
ATOM 1052 O O . PHE A 1 130 ? -3.893 -4.265 5.012 1.00 95.56 130 PHE A O 1
ATOM 1059 N N . VAL A 1 131 ? -5.678 -5.399 5.789 1.00 95.06 131 VAL A N 1
ATOM 1060 C CA . VAL A 1 131 ? -6.336 -4.283 6.461 1.00 95.06 131 VAL A CA 1
ATOM 1061 C C . VAL A 1 131 ? -6.422 -4.617 7.942 1.00 95.06 131 VAL A C 1
ATOM 1063 O O . VAL A 1 131 ? -6.872 -5.693 8.321 1.00 95.06 131 VAL A O 1
ATOM 1066 N N . GLN A 1 132 ? -5.955 -3.717 8.795 1.00 94.06 132 GLN A N 1
ATOM 1067 C CA . GLN A 1 132 ? -5.978 -3.891 10.240 1.00 94.06 132 GLN A CA 1
ATOM 1068 C C . GLN A 1 132 ? -6.615 -2.692 10.921 1.00 94.06 132 GLN A C 1
ATOM 1070 O O . GLN A 1 132 ? -6.411 -1.546 10.515 1.00 94.06 132 GLN A O 1
ATOM 1075 N N . VAL A 1 133 ? -7.313 -2.970 12.017 1.00 93.69 133 VAL A N 1
ATOM 1076 C CA . VAL A 1 133 ? -7.831 -1.951 12.927 1.00 93.69 133 VAL A CA 1
ATOM 1077 C C . VAL A 1 133 ? -7.173 -2.134 14.279 1.00 93.69 133 VAL A C 1
ATOM 1079 O O . VAL A 1 133 ? -7.242 -3.211 14.869 1.00 93.69 133 VAL A O 1
ATOM 1082 N N . TRP A 1 134 ? -6.541 -1.074 14.762 1.00 93.56 134 TRP A N 1
ATOM 1083 C CA . TRP A 1 134 ? -5.813 -1.059 16.020 1.00 93.56 134 TRP A CA 1
ATOM 1084 C C . TRP A 1 134 ? -6.465 -0.097 17.003 1.00 93.56 134 TRP A C 1
ATOM 1086 O O . TRP A 1 134 ? -7.005 0.941 16.607 1.00 93.56 134 TRP A O 1
ATOM 1096 N N . ASN A 1 135 ? -6.354 -0.412 18.289 1.00 91.44 135 ASN A N 1
ATOM 1097 C CA . ASN A 1 135 ? -6.563 0.567 19.340 1.00 91.44 135 ASN A CA 1
ATOM 1098 C C . ASN A 1 135 ? -5.327 1.476 19.411 1.00 91.44 135 ASN A C 1
ATOM 1100 O O . ASN A 1 135 ? -4.206 0.993 19.570 1.00 91.44 135 ASN A O 1
ATOM 1104 N N . LEU A 1 136 ? -5.510 2.788 19.260 1.00 91.06 136 LEU A N 1
ATOM 1105 C CA . LEU A 1 136 ? -4.422 3.759 19.187 1.00 91.06 136 LEU A CA 1
ATOM 1106 C C . LEU A 1 136 ? -4.521 4.747 20.368 1.00 91.06 136 LEU A C 1
ATOM 1108 O O . LEU A 1 136 ? -5.127 5.812 20.234 1.00 91.06 136 LEU A O 1
ATOM 1112 N N . PRO A 1 137 ? -3.907 4.428 21.526 1.00 86.75 137 PRO A N 1
ATOM 1113 C CA . PRO A 1 137 ? -3.972 5.274 22.721 1.00 86.75 137 PRO A CA 1
ATOM 1114 C C . PRO A 1 137 ? -3.078 6.524 22.651 1.00 86.75 137 PRO A C 1
ATOM 1116 O O . PRO A 1 137 ? -3.190 7.402 23.501 1.00 86.75 137 PRO A O 1
ATOM 1119 N N . GLN A 1 138 ? -2.178 6.602 21.667 1.00 90.00 138 GLN A N 1
ATOM 1120 C CA . GLN A 1 138 ? -1.173 7.661 21.518 1.00 90.00 138 GLN A CA 1
ATOM 1121 C C . GLN A 1 138 ? -1.308 8.373 20.159 1.00 90.00 138 GLN A C 1
ATOM 1123 O O . GLN A 1 138 ? -1.926 7.827 19.246 1.00 90.00 138 GLN A O 1
ATOM 1128 N N . PRO A 1 139 ? -0.730 9.569 19.966 1.00 91.56 139 PRO A N 1
ATOM 1129 C CA . PRO A 1 139 ? -0.765 10.253 18.675 1.00 91.56 139 PRO A CA 1
ATOM 1130 C C . PRO A 1 139 ? -0.174 9.403 17.538 1.00 91.56 139 PRO A C 1
ATOM 1132 O O . PRO A 1 139 ? 0.873 8.770 17.698 1.00 91.56 139 PRO A O 1
ATOM 1135 N N . LEU A 1 140 ? -0.814 9.422 16.362 1.00 92.50 140 LEU A N 1
ATOM 1136 C CA . LEU A 1 140 ? -0.363 8.652 15.197 1.00 92.50 140 LEU A CA 1
ATOM 1137 C C . LEU A 1 140 ? 1.110 8.915 14.814 1.00 92.50 140 LEU A C 1
ATOM 1139 O O . LEU A 1 140 ? 1.826 7.940 14.587 1.00 92.50 140 LEU A O 1
ATOM 1143 N N . PRO A 1 141 ? 1.616 10.165 14.781 1.00 92.81 141 PRO A N 1
ATOM 1144 C CA . PRO A 1 141 ? 3.018 10.413 14.438 1.00 92.81 141 PRO A CA 1
ATOM 1145 C C . PRO A 1 141 ? 3.997 9.725 15.399 1.00 92.81 141 PRO A C 1
ATOM 1147 O O . PRO A 1 141 ? 4.968 9.115 14.960 1.00 92.81 141 PRO A O 1
ATOM 1150 N N . GLU A 1 142 ? 3.712 9.759 16.703 1.00 92.81 142 GLU A N 1
ATOM 1151 C CA . GLU A 1 142 ? 4.543 9.119 17.732 1.00 92.81 142 GLU A CA 1
ATOM 1152 C C . GLU A 1 142 ? 4.520 7.594 17.602 1.00 92.81 142 GLU A C 1
ATOM 1154 O O . GLU A 1 142 ? 5.558 6.935 17.709 1.00 92.81 142 GLU A O 1
ATOM 1159 N N . PHE A 1 143 ? 3.345 7.026 17.308 1.00 93.19 143 PHE A N 1
ATOM 1160 C CA . PHE A 1 143 ? 3.209 5.602 17.017 1.00 93.19 143 PHE A CA 1
ATOM 1161 C C . PHE A 1 143 ? 4.061 5.181 15.818 1.00 93.19 143 PHE A C 1
ATOM 1163 O O . PHE A 1 143 ? 4.771 4.180 15.899 1.00 93.19 143 PHE A O 1
ATOM 1170 N N . LEU A 1 144 ? 4.027 5.953 14.733 1.00 94.44 144 LEU A N 1
ATOM 1171 C CA . LEU A 1 144 ? 4.766 5.657 13.508 1.00 94.44 144 LEU A CA 1
ATOM 1172 C C . LEU A 1 144 ? 6.285 5.774 13.698 1.00 94.44 144 LEU A C 1
ATOM 1174 O O . LEU A 1 144 ? 7.020 4.889 13.261 1.00 94.44 144 LEU A O 1
ATOM 1178 N N . GLU A 1 145 ? 6.767 6.798 14.402 1.00 92.94 145 GLU A N 1
ATOM 1179 C CA . GLU A 1 145 ? 8.194 6.933 14.735 1.00 92.94 145 GLU A CA 1
ATOM 1180 C C . GLU A 1 145 ? 8.687 5.779 15.626 1.00 92.94 145 GLU A C 1
ATOM 1182 O O . GLU A 1 145 ? 9.758 5.200 15.399 1.00 92.94 145 GLU A O 1
ATOM 1187 N N . LYS A 1 146 ? 7.875 5.355 16.602 1.00 92.44 146 LYS A N 1
ATOM 1188 C CA . LYS A 1 146 ? 8.180 4.183 17.433 1.00 92.44 146 LYS A CA 1
ATOM 1189 C C . LYS A 1 146 ? 8.179 2.886 16.616 1.00 92.44 146 LYS A C 1
ATOM 1191 O O . LYS A 1 146 ? 9.094 2.075 16.752 1.00 92.44 146 LYS A O 1
ATOM 1196 N N . ALA A 1 147 ? 7.193 2.693 15.741 1.00 91.06 147 ALA A N 1
ATOM 1197 C CA . ALA A 1 147 ? 7.111 1.521 14.870 1.00 91.06 147 ALA A CA 1
ATOM 1198 C C . ALA A 1 147 ? 8.314 1.441 13.916 1.00 91.06 147 ALA A C 1
ATOM 1200 O O . ALA A 1 147 ? 8.874 0.367 13.706 1.00 91.06 147 ALA A O 1
ATOM 1201 N N . LYS A 1 148 ? 8.769 2.583 13.390 1.00 91.31 148 LYS A N 1
ATOM 1202 C CA . LYS A 1 148 ? 9.953 2.646 12.530 1.00 91.31 148 LYS A CA 1
ATOM 1203 C C . LYS A 1 148 ? 11.243 2.354 13.296 1.00 91.31 148 LYS A C 1
ATOM 1205 O O . LYS A 1 148 ? 12.049 1.563 12.819 1.00 91.31 148 LYS A O 1
ATOM 1210 N N . SER A 1 149 ? 11.439 2.962 14.467 1.00 90.38 149 SER A N 1
ATOM 1211 C CA . SER A 1 149 ? 12.669 2.800 15.264 1.00 90.38 149 SER A CA 1
ATOM 1212 C C . SER A 1 149 ? 12.840 1.399 15.862 1.00 90.38 149 SER A C 1
ATOM 1214 O O . SER A 1 149 ? 13.964 0.966 16.094 1.00 90.38 149 SER A O 1
ATOM 1216 N N . THR A 1 150 ? 11.740 0.675 16.075 1.00 89.44 150 THR A N 1
ATOM 1217 C CA . THR A 1 150 ? 11.750 -0.720 16.551 1.00 89.44 150 THR A CA 1
ATOM 1218 C C . THR A 1 150 ? 11.790 -1.750 15.420 1.00 89.44 150 THR A C 1
ATOM 1220 O O . THR A 1 150 ? 11.963 -2.943 15.679 1.00 89.44 150 THR A O 1
ATOM 1223 N N . SER A 1 151 ? 11.653 -1.313 14.166 1.00 87.31 151 SER A N 1
ATOM 1224 C CA . SER A 1 151 ? 11.671 -2.202 13.010 1.00 87.31 151 SER A CA 1
ATOM 1225 C C . SER A 1 151 ? 13.065 -2.788 12.784 1.00 87.31 151 SER A C 1
ATOM 1227 O O . SER A 1 151 ? 14.055 -2.068 12.694 1.00 87.31 151 SER A O 1
ATOM 1229 N N . GLN A 1 152 ? 13.127 -4.111 12.631 1.00 87.00 152 GLN A N 1
ATOM 1230 C CA . GLN A 1 152 ? 14.344 -4.842 12.256 1.00 87.00 152 GLN A CA 1
ATOM 1231 C C . GLN A 1 152 ? 14.477 -5.011 10.731 1.00 87.00 152 GLN A C 1
ATOM 1233 O O . GLN A 1 152 ? 15.284 -5.811 10.258 1.00 87.00 152 GLN A O 1
ATOM 1238 N N . LEU A 1 153 ? 13.651 -4.308 9.950 1.00 87.62 153 LEU A N 1
ATOM 1239 C CA . LEU A 1 153 ? 13.647 -4.417 8.496 1.00 87.62 153 LEU A CA 1
ATOM 1240 C C . LEU A 1 153 ? 14.850 -3.695 7.880 1.00 87.62 153 LEU A C 1
ATOM 1242 O O . LEU A 1 153 ? 15.197 -2.578 8.261 1.00 87.62 153 LEU A O 1
ATOM 1246 N N . ASN A 1 154 ? 15.456 -4.326 6.873 1.00 88.25 154 ASN A N 1
ATOM 1247 C CA . ASN A 1 154 ? 16.533 -3.730 6.092 1.00 88.25 154 ASN A CA 1
ATOM 1248 C C . ASN A 1 154 ? 15.953 -2.890 4.944 1.00 88.25 154 ASN A C 1
ATOM 1250 O O . ASN A 1 154 ? 15.735 -3.397 3.839 1.00 88.25 154 ASN A O 1
ATOM 1254 N N . TYR A 1 155 ? 15.665 -1.620 5.227 1.00 91.62 155 TYR A N 1
ATOM 1255 C CA . TYR A 1 155 ? 15.112 -0.685 4.250 1.00 91.62 155 TYR A CA 1
ATOM 1256 C C . TYR A 1 155 ? 16.154 -0.293 3.195 1.00 91.62 155 TYR A C 1
ATOM 1258 O O . TYR A 1 155 ? 17.189 0.281 3.523 1.00 91.62 155 TYR A O 1
ATOM 1266 N N . GLN A 1 156 ? 15.843 -0.534 1.920 1.00 93.50 156 GLN A N 1
ATOM 1267 C CA . GLN A 1 156 ? 16.614 -0.002 0.789 1.00 93.50 156 GLN A CA 1
ATOM 1268 C C . GLN A 1 156 ? 16.277 1.468 0.538 1.00 93.50 156 GLN A C 1
ATOM 1270 O O . GLN A 1 156 ? 17.152 2.297 0.300 1.00 93.50 156 GLN A O 1
ATOM 1275 N N . TYR A 1 157 ? 14.993 1.803 0.646 1.00 93.56 157 TYR A N 1
ATOM 1276 C CA . TYR A 1 157 ? 14.521 3.177 0.705 1.00 93.56 157 TYR A CA 1
ATOM 1277 C C . TYR A 1 157 ? 13.292 3.248 1.610 1.00 93.56 157 TYR A C 1
ATOM 1279 O O . TYR A 1 157 ? 12.588 2.255 1.804 1.00 93.56 157 TYR A O 1
ATOM 1287 N N . PHE A 1 158 ? 13.023 4.436 2.146 1.00 95.62 158 PHE A N 1
ATOM 1288 C CA . PHE A 1 158 ? 11.848 4.691 2.967 1.00 95.62 158 PHE A CA 1
ATOM 1289 C C . PHE A 1 158 ? 11.380 6.136 2.796 1.00 95.62 158 PHE A C 1
ATOM 1291 O O . PHE A 1 158 ? 12.169 7.075 2.910 1.00 95.62 158 PHE A O 1
ATOM 1298 N N . SER A 1 159 ? 10.083 6.321 2.578 1.00 95.81 159 SER A N 1
ATOM 1299 C CA . SER A 1 159 ? 9.417 7.618 2.540 1.00 95.81 159 SER A CA 1
ATOM 1300 C C . SER A 1 159 ? 8.168 7.576 3.410 1.00 95.81 159 SER A C 1
ATOM 1302 O O . SER A 1 159 ? 7.350 6.673 3.275 1.00 95.81 159 SER A O 1
ATOM 1304 N N . SER A 1 160 ? 8.015 8.571 4.281 1.00 96.44 160 SER A N 1
ATOM 1305 C CA . SER A 1 160 ? 6.793 8.805 5.050 1.00 96.44 160 SER A CA 1
ATOM 1306 C C . SER A 1 160 ? 6.261 10.183 4.688 1.00 96.44 160 SER A C 1
ATOM 1308 O O . SER A 1 160 ? 7.021 11.155 4.700 1.00 96.44 160 SER A O 1
ATOM 1310 N N . LYS A 1 161 ? 4.980 10.274 4.328 1.00 96.06 161 LYS A N 1
ATOM 1311 C CA . LYS A 1 161 ? 4.336 11.546 3.979 1.00 96.06 161 LYS A CA 1
ATOM 1312 C C . LYS A 1 161 ? 2.978 11.658 4.664 1.00 96.06 161 LYS A C 1
ATOM 1314 O O . LYS A 1 161 ? 2.233 10.678 4.645 1.00 96.06 161 LYS A O 1
ATOM 1319 N N . PRO A 1 162 ? 2.631 12.825 5.232 1.00 95.81 162 PRO A N 1
ATOM 1320 C CA . PRO A 1 162 ? 1.282 13.058 5.719 1.00 95.81 162 PRO A CA 1
ATOM 1321 C C . PRO A 1 162 ? 0.306 13.081 4.539 1.00 95.81 162 PRO A C 1
ATOM 1323 O O . PRO A 1 162 ? 0.627 13.585 3.459 1.00 95.81 162 PRO A O 1
ATOM 1326 N N . ILE A 1 163 ? -0.885 12.534 4.749 1.00 95.12 163 ILE A N 1
ATOM 1327 C CA . ILE A 1 163 ? -1.979 12.513 3.780 1.00 95.12 163 ILE A CA 1
ATOM 1328 C C . ILE A 1 163 ? -3.293 12.852 4.477 1.00 95.12 163 ILE A C 1
ATOM 1330 O O . ILE A 1 163 ? -3.434 12.681 5.687 1.00 95.12 163 ILE A O 1
ATOM 1334 N N . LYS A 1 164 ? -4.271 13.296 3.689 1.00 92.69 164 LYS A N 1
ATOM 1335 C CA . LYS A 1 164 ? -5.649 13.462 4.136 1.00 92.69 164 LYS A CA 1
ATOM 1336 C C . LYS A 1 164 ? -6.570 12.721 3.181 1.00 92.69 164 LYS A C 1
ATOM 1338 O O . LYS A 1 164 ? -6.565 13.015 1.987 1.00 92.69 164 LYS A O 1
ATOM 1343 N N . LEU A 1 165 ? -7.339 11.768 3.696 1.00 89.19 165 LEU A N 1
ATOM 1344 C CA . LEU A 1 165 ? -8.229 10.920 2.907 1.00 89.19 165 LEU A CA 1
ATOM 1345 C C . LEU A 1 165 ? -9.604 10.854 3.562 1.00 89.19 165 LEU A C 1
ATOM 1347 O O . LEU A 1 165 ? -9.700 10.520 4.735 1.00 89.19 165 LEU A O 1
ATOM 1351 N N . ASN A 1 166 ? -10.673 11.159 2.823 1.00 84.06 166 ASN A N 1
ATOM 1352 C CA . ASN A 1 166 ? -12.050 11.123 3.341 1.00 84.06 166 ASN A CA 1
ATOM 1353 C C . ASN A 1 166 ? -12.218 11.906 4.665 1.00 84.06 166 ASN A C 1
ATOM 1355 O O . ASN A 1 166 ? -12.907 11.463 5.578 1.00 84.06 166 ASN A O 1
ATOM 1359 N N . ASN A 1 167 ? -11.564 13.071 4.770 1.00 86.94 167 ASN A N 1
ATOM 1360 C CA . ASN A 1 167 ? -11.466 13.909 5.978 1.00 86.94 167 ASN A CA 1
ATOM 1361 C C . ASN A 1 167 ? -10.738 13.284 7.181 1.00 86.94 167 ASN A C 1
ATOM 1363 O O . ASN A 1 167 ? -10.756 13.871 8.259 1.00 86.94 167 ASN A O 1
ATOM 1367 N N . LEU A 1 168 ? -10.062 12.154 6.996 1.00 91.38 168 LEU A N 1
ATOM 1368 C CA . LEU A 1 168 ? -9.191 11.536 7.988 1.00 91.38 168 LEU A CA 1
ATOM 1369 C C . LEU A 1 168 ? -7.751 11.961 7.736 1.00 91.38 168 LEU A C 1
ATOM 1371 O O . LEU A 1 168 ? -7.272 11.916 6.599 1.00 91.38 168 LEU A O 1
ATOM 1375 N N . ASP A 1 169 ? -7.067 12.348 8.803 1.00 92.88 169 ASP A N 1
ATOM 1376 C CA . ASP A 1 169 ? -5.636 12.601 8.761 1.00 92.88 169 ASP A CA 1
ATOM 1377 C C . ASP A 1 169 ? -4.877 11.276 8.893 1.00 92.88 169 ASP A C 1
ATOM 1379 O O . ASP A 1 169 ? -5.302 10.335 9.577 1.00 92.88 169 ASP A O 1
ATOM 1383 N N . GLY A 1 170 ? -3.747 11.190 8.200 1.00 95.38 170 GLY A N 1
ATOM 1384 C CA . GLY A 1 170 ? -2.985 9.963 8.131 1.00 95.38 170 GLY A CA 1
ATOM 1385 C C . GLY A 1 170 ? -1.594 10.129 7.554 1.00 95.38 170 GLY A C 1
ATOM 1386 O O . GLY A 1 170 ? -1.134 11.234 7.264 1.00 95.38 170 GLY A O 1
ATOM 1387 N N . TYR A 1 171 ? -0.926 8.999 7.368 1.00 97.25 171 TYR A N 1
ATOM 1388 C CA . TYR A 1 171 ? 0.394 8.918 6.758 1.00 97.25 171 TYR A CA 1
ATOM 1389 C C . TYR A 1 171 ? 0.425 7.802 5.724 1.00 97.25 171 TYR A C 1
ATOM 1391 O O . TYR A 1 171 ? -0.189 6.753 5.910 1.00 97.25 171 TYR A O 1
ATOM 1399 N N . VAL A 1 172 ? 1.171 8.023 4.648 1.00 97.06 172 VAL A N 1
ATOM 1400 C CA . VAL A 1 172 ? 1.566 6.970 3.715 1.00 97.06 172 VAL A CA 1
ATOM 1401 C C . VAL A 1 172 ? 3.028 6.632 3.946 1.00 97.06 172 VAL A C 1
ATOM 1403 O O . VAL A 1 172 ? 3.876 7.527 3.998 1.00 97.06 172 VAL A O 1
ATOM 1406 N N . TRP A 1 173 ? 3.317 5.345 4.078 1.00 97.44 173 TRP A N 1
ATOM 1407 C CA . TRP A 1 173 ? 4.664 4.808 4.000 1.00 97.44 173 TRP A CA 1
ATOM 1408 C C . TRP A 1 173 ? 4.857 4.141 2.645 1.00 97.44 173 TRP A C 1
ATOM 1410 O O . TRP A 1 173 ? 4.099 3.257 2.255 1.00 97.44 173 TRP A O 1
ATOM 1420 N N . ASP A 1 174 ? 5.890 4.572 1.934 1.00 96.69 174 ASP A N 1
ATOM 1421 C CA . ASP A 1 174 ? 6.364 3.961 0.698 1.00 96.69 174 ASP A CA 1
ATOM 1422 C C . ASP A 1 174 ? 7.808 3.525 0.938 1.00 96.69 174 ASP A C 1
ATOM 1424 O O . ASP A 1 174 ? 8.671 4.370 1.191 1.00 96.69 174 ASP A O 1
ATOM 1428 N N . TYR A 1 175 ? 8.078 2.223 0.913 1.00 96.06 175 TYR A N 1
ATOM 1429 C CA . TYR A 1 175 ? 9.401 1.683 1.226 1.00 96.06 175 TYR A CA 1
ATOM 1430 C C . TYR A 1 175 ? 9.673 0.351 0.512 1.00 96.06 175 TYR A C 1
ATOM 1432 O O . TYR A 1 175 ? 8.748 -0.346 0.097 1.00 96.06 175 TYR A O 1
ATOM 1440 N N . SER A 1 176 ? 10.950 -0.005 0.366 1.00 95.94 176 SER A N 1
ATOM 1441 C CA . SER A 1 176 ? 11.370 -1.332 -0.106 1.00 95.94 176 SER A CA 1
ATOM 1442 C C . SER A 1 176 ? 12.312 -1.974 0.894 1.00 95.94 176 SER A C 1
ATOM 1444 O O . SER A 1 176 ? 13.122 -1.291 1.530 1.00 95.94 176 SER A O 1
ATOM 1446 N N . ILE A 1 177 ? 12.173 -3.287 1.047 1.00 95.00 177 ILE A N 1
ATOM 1447 C CA . ILE A 1 177 ? 12.988 -4.119 1.929 1.00 95.00 177 ILE A CA 1
ATOM 1448 C C . ILE A 1 177 ? 13.591 -5.279 1.152 1.00 95.00 177 ILE A C 1
ATOM 1450 O O . ILE A 1 177 ? 13.026 -5.739 0.162 1.00 95.00 177 ILE A O 1
ATOM 1454 N N . ILE A 1 178 ? 14.708 -5.796 1.653 1.00 92.56 178 ILE A N 1
ATOM 1455 C CA . ILE A 1 178 ? 15.225 -7.099 1.234 1.00 92.56 178 ILE A CA 1
ATOM 1456 C C . ILE A 1 178 ? 14.648 -8.157 2.177 1.00 92.56 178 ILE A C 1
ATOM 1458 O O . ILE A 1 178 ? 14.829 -8.071 3.394 1.00 92.56 178 ILE A O 1
ATOM 1462 N N . ASP A 1 179 ? 13.930 -9.135 1.626 1.00 86.69 179 ASP A N 1
ATOM 1463 C CA . ASP A 1 179 ? 13.412 -10.271 2.385 1.00 86.69 179 ASP A CA 1
ATOM 1464 C C . ASP A 1 179 ? 14.541 -11.236 2.806 1.00 86.69 179 ASP A C 1
ATOM 1466 O O . ASP A 1 179 ? 15.707 -11.099 2.430 1.00 86.69 179 ASP A O 1
ATOM 1470 N N . LYS A 1 180 ? 14.201 -12.268 3.585 1.00 84.81 180 LYS A N 1
ATOM 1471 C CA . LYS A 1 180 ? 15.183 -13.270 4.045 1.00 84.81 180 LYS A CA 1
ATOM 1472 C C . LYS A 1 180 ? 15.833 -14.068 2.905 1.00 84.81 180 LYS A C 1
ATOM 1474 O O . LYS A 1 180 ? 16.873 -14.680 3.125 1.00 84.81 180 LYS A O 1
ATOM 1479 N N . ASN A 1 181 ? 15.231 -14.070 1.717 1.00 86.12 181 ASN A N 1
ATOM 1480 C CA . ASN A 1 181 ? 15.704 -14.776 0.529 1.00 86.12 181 ASN A CA 1
ATOM 1481 C C . ASN A 1 181 ? 16.496 -13.861 -0.421 1.00 86.12 181 ASN A C 1
ATOM 1483 O O . ASN A 1 181 ? 16.861 -14.293 -1.513 1.00 86.12 181 ASN A O 1
ATOM 1487 N N . GLY A 1 182 ? 16.746 -12.603 -0.041 1.00 86.69 182 GLY A N 1
ATOM 1488 C CA . GLY A 1 182 ? 17.434 -11.628 -0.884 1.00 86.69 182 GLY A CA 1
ATOM 1489 C C . GLY A 1 182 ? 16.546 -10.961 -1.942 1.00 86.69 182 GLY A C 1
ATOM 1490 O O . GLY A 1 182 ? 17.064 -10.219 -2.775 1.00 86.69 182 GLY A O 1
ATOM 1491 N N . LYS A 1 183 ? 15.229 -11.197 -1.937 1.00 90.62 183 LYS A N 1
ATOM 1492 C CA . LYS A 1 183 ? 14.282 -10.569 -2.867 1.00 90.62 183 LYS A CA 1
ATOM 1493 C C . LYS A 1 183 ? 13.880 -9.186 -2.374 1.00 90.62 183 LYS A C 1
ATOM 1495 O O . LYS A 1 183 ? 13.597 -8.995 -1.194 1.00 90.62 183 LYS A O 1
ATOM 1500 N N . GLN A 1 184 ? 13.809 -8.234 -3.297 1.00 94.25 184 GLN A N 1
ATOM 1501 C CA . GLN A 1 184 ? 13.326 -6.888 -3.006 1.00 94.25 184 GLN A CA 1
ATOM 1502 C C . GLN A 1 184 ? 11.798 -6.857 -3.038 1.00 94.25 184 GLN A C 1
ATOM 1504 O O . GLN A 1 184 ? 11.177 -7.259 -4.027 1.00 94.25 184 GLN A O 1
ATOM 1509 N N . ILE A 1 185 ? 11.196 -6.390 -1.948 1.00 95.06 185 ILE A N 1
ATOM 1510 C CA . ILE A 1 185 ? 9.748 -6.279 -1.787 1.00 95.06 185 ILE A CA 1
ATOM 1511 C C . ILE A 1 185 ? 9.384 -4.811 -1.651 1.00 95.06 185 ILE A C 1
ATOM 1513 O O . ILE A 1 185 ? 9.752 -4.143 -0.681 1.00 95.06 185 ILE A O 1
ATOM 1517 N N . LYS A 1 186 ? 8.591 -4.337 -2.606 1.00 96.00 186 LYS A N 1
ATOM 1518 C CA . LYS A 1 186 ? 7.979 -3.021 -2.579 1.00 96.00 186 LYS A CA 1
ATOM 1519 C C . LYS A 1 186 ? 6.763 -3.053 -1.659 1.00 96.00 186 LYS A C 1
ATOM 1521 O O . LYS A 1 186 ? 5.886 -3.905 -1.799 1.00 96.00 186 LYS A O 1
ATOM 1526 N N . SER A 1 187 ? 6.720 -2.101 -0.737 1.00 95.69 187 SER A N 1
ATOM 1527 C CA . SER A 1 187 ? 5.715 -2.019 0.316 1.00 95.69 187 SER A CA 1
ATOM 1528 C C . SER A 1 187 ? 5.066 -0.643 0.306 1.00 95.69 187 SER A C 1
ATOM 1530 O O . SER A 1 187 ? 5.749 0.384 0.287 1.00 95.69 187 SER A O 1
ATOM 1532 N N . ASN A 1 188 ? 3.740 -0.603 0.272 1.00 97.00 188 ASN A N 1
ATOM 1533 C CA . ASN A 1 188 ? 2.953 0.617 0.406 1.00 97.00 188 ASN A CA 1
ATOM 1534 C C . ASN A 1 188 ? 1.956 0.425 1.541 1.00 97.00 188 ASN A C 1
ATOM 1536 O O . ASN A 1 188 ? 1.209 -0.551 1.566 1.00 97.00 188 ASN A O 1
ATOM 1540 N N . GLU A 1 189 ? 1.968 1.354 2.487 1.00 97.44 189 GLU A N 1
ATOM 1541 C CA . GLU A 1 189 ? 1.096 1.309 3.648 1.00 97.44 189 GLU A CA 1
ATOM 1542 C C . GLU A 1 189 ? 0.444 2.660 3.890 1.00 97.44 189 GLU A C 1
ATOM 1544 O O . GLU A 1 189 ? 1.075 3.706 3.746 1.00 97.44 189 GLU A O 1
ATOM 1549 N N . VAL A 1 190 ? -0.825 2.639 4.273 1.00 97.44 190 VAL A N 1
ATOM 1550 C CA . VAL A 1 190 ? -1.599 3.824 4.629 1.00 97.44 190 VAL A CA 1
ATOM 1551 C C . VAL A 1 190 ? -2.136 3.653 6.038 1.00 97.44 190 VAL A C 1
ATOM 1553 O O . VAL A 1 190 ? -2.744 2.638 6.368 1.00 97.44 190 VAL A O 1
ATOM 1556 N N . PHE A 1 191 ? -1.906 4.674 6.852 1.00 97.12 191 PHE A N 1
ATOM 1557 C CA . PHE A 1 191 ? -2.286 4.755 8.251 1.00 97.12 191 PHE A CA 1
ATOM 1558 C C . PHE A 1 191 ? -3.272 5.904 8.410 1.00 97.12 191 PHE A C 1
ATOM 1560 O O . PHE A 1 191 ? -2.894 7.053 8.196 1.00 97.12 191 PHE A O 1
ATOM 1567 N N . LEU A 1 192 ? -4.518 5.614 8.773 1.00 95.50 192 LEU A N 1
ATOM 1568 C CA . LEU A 1 192 ? -5.575 6.609 8.965 1.00 95.50 192 LEU A CA 1
ATOM 1569 C C . LEU A 1 192 ? -6.060 6.567 10.409 1.00 95.50 192 LEU A C 1
ATOM 1571 O O . LEU A 1 192 ? -6.283 5.488 10.958 1.00 95.50 192 LEU A O 1
ATOM 1575 N N . GLN A 1 193 ? -6.249 7.733 11.020 1.00 93.44 193 GLN A N 1
ATOM 1576 C CA . GLN A 1 193 ? -6.726 7.834 12.396 1.00 93.44 193 GLN A CA 1
ATOM 1577 C C . GLN A 1 193 ? -8.182 8.308 12.443 1.00 93.44 193 GLN A C 1
ATOM 1579 O O . GLN A 1 193 ? -8.544 9.297 11.809 1.00 93.44 193 GLN A O 1
ATOM 1584 N N . LYS A 1 194 ? -9.013 7.631 13.245 1.00 91.88 194 LYS A N 1
ATOM 1585 C CA . LYS A 1 194 ? -10.374 8.078 13.586 1.00 91.88 194 LYS A CA 1
ATOM 1586 C C . LYS A 1 194 ? -10.727 7.625 15.002 1.00 91.88 194 LYS A C 1
ATOM 1588 O O . LYS A 1 194 ? -10.611 6.442 15.296 1.00 91.88 194 LYS A O 1
ATOM 1593 N N . GLU A 1 195 ? -11.162 8.551 15.860 1.00 88.69 195 GLU A N 1
ATOM 1594 C CA . GLU A 1 195 ? -11.730 8.252 17.194 1.00 88.69 195 GLU A CA 1
ATOM 1595 C C . GLU A 1 195 ? -10.865 7.310 18.060 1.00 88.69 195 GLU A C 1
ATOM 1597 O O . GLU A 1 195 ? -11.350 6.339 18.633 1.00 88.69 195 GLU A O 1
ATOM 1602 N N . GLY A 1 196 ? -9.552 7.562 18.127 1.00 88.50 196 GLY A N 1
ATOM 1603 C CA . GLY A 1 196 ? -8.627 6.729 18.913 1.00 88.50 196 GLY A CA 1
ATOM 1604 C C . GLY A 1 196 ? -8.348 5.345 18.314 1.00 88.50 196 GLY A C 1
ATOM 1605 O O . GLY A 1 196 ? -7.714 4.518 18.959 1.00 88.50 196 GLY A O 1
ATOM 1606 N N . LYS A 1 197 ? -8.785 5.082 17.077 1.00 92.44 197 LYS A N 1
ATOM 1607 C CA . LYS A 1 197 ? -8.441 3.882 16.309 1.00 92.44 197 LYS A CA 1
ATOM 1608 C C . LYS A 1 197 ? -7.527 4.222 15.143 1.00 92.44 197 LYS A C 1
ATOM 1610 O O . LYS A 1 197 ? -7.621 5.299 14.548 1.00 92.44 197 LYS A O 1
ATOM 1615 N N . LEU A 1 198 ? -6.677 3.263 14.801 1.00 94.50 198 LEU A N 1
ATOM 1616 C CA . LEU A 1 198 ? -5.816 3.296 13.627 1.00 94.50 198 LEU A CA 1
ATOM 1617 C C . LEU A 1 198 ? -6.296 2.261 12.611 1.00 94.50 198 LEU A C 1
ATOM 1619 O O . LEU A 1 198 ? -6.398 1.079 12.926 1.00 94.50 198 LEU A O 1
ATOM 1623 N N . TYR A 1 199 ? -6.535 2.712 11.388 1.00 94.88 199 TYR A N 1
ATOM 1624 C CA . TYR A 1 199 ? -6.823 1.881 10.229 1.00 94.88 199 TYR A CA 1
ATOM 1625 C C . TYR A 1 199 ? -5.556 1.808 9.389 1.00 94.88 199 TYR A C 1
ATOM 1627 O O . TYR A 1 199 ? -5.091 2.820 8.863 1.00 94.88 199 TYR A O 1
ATOM 1635 N N . ARG A 1 200 ? -4.975 0.615 9.305 1.00 95.75 200 ARG A N 1
ATOM 1636 C CA . ARG A 1 200 ? -3.748 0.342 8.560 1.00 95.75 200 ARG A CA 1
ATOM 1637 C C . ARG A 1 200 ? -4.082 -0.523 7.357 1.00 95.75 200 ARG A C 1
ATOM 1639 O O . ARG A 1 200 ? -4.609 -1.616 7.529 1.00 95.75 200 ARG A O 1
ATOM 1646 N N . ILE A 1 201 ? -3.753 -0.051 6.164 1.00 97.00 201 ILE A N 1
ATOM 1647 C CA . ILE A 1 201 ? -3.897 -0.798 4.912 1.00 97.00 201 ILE A CA 1
ATOM 1648 C C . ILE A 1 201 ? -2.500 -0.996 4.348 1.00 97.00 201 ILE A C 1
ATOM 1650 O O . ILE A 1 201 ? -1.806 -0.013 4.105 1.00 97.00 201 ILE A O 1
ATOM 1654 N N . SER A 1 202 ? -2.105 -2.243 4.133 1.00 96.81 202 SER A N 1
ATOM 1655 C CA . SER A 1 202 ? -0.761 -2.606 3.692 1.00 96.81 202 SER A CA 1
ATOM 1656 C C . SER A 1 202 ? -0.805 -3.426 2.416 1.00 96.81 202 SER A C 1
ATOM 1658 O O . SER A 1 202 ? -1.662 -4.297 2.264 1.00 96.81 202 SER A O 1
ATOM 1660 N N . TYR A 1 203 ? 0.149 -3.175 1.527 1.00 96.44 203 TYR A N 1
ATOM 1661 C CA . TYR A 1 203 ? 0.295 -3.877 0.262 1.00 96.44 203 TYR A CA 1
ATOM 1662 C C . TYR A 1 203 ? 1.764 -4.149 -0.048 1.00 96.44 203 TYR A C 1
ATOM 1664 O O . TYR A 1 203 ? 2.590 -3.236 -0.044 1.00 96.44 203 TYR A O 1
ATOM 1672 N N . PHE A 1 204 ? 2.071 -5.413 -0.321 1.00 95.25 204 PHE A N 1
ATOM 1673 C CA . PHE A 1 204 ? 3.409 -5.958 -0.498 1.00 95.25 204 PHE A CA 1
ATOM 1674 C C . PHE A 1 204 ? 3.475 -6.765 -1.790 1.00 95.25 204 PHE A C 1
ATOM 1676 O O . PHE A 1 204 ? 2.675 -7.676 -2.021 1.00 95.25 204 PHE A O 1
ATOM 1683 N N . ILE A 1 205 ? 4.461 -6.462 -2.623 1.00 94.88 205 ILE A N 1
ATOM 1684 C CA . ILE A 1 205 ? 4.658 -7.133 -3.907 1.00 94.88 205 ILE A CA 1
ATOM 1685 C C . ILE A 1 205 ? 6.148 -7.125 -4.275 1.00 94.88 205 ILE A C 1
ATOM 1687 O O . ILE A 1 205 ? 6.857 -6.191 -3.885 1.00 94.88 205 ILE A O 1
ATOM 1691 N N . PRO A 1 206 ? 6.663 -8.134 -5.003 1.00 94.62 206 PRO A N 1
ATOM 1692 C CA . PRO A 1 206 ? 8.017 -8.078 -5.544 1.00 94.62 206 PRO A CA 1
ATOM 1693 C C . PRO A 1 206 ? 8.261 -6.781 -6.316 1.00 94.62 206 PRO A C 1
ATOM 1695 O O . PRO A 1 206 ? 7.417 -6.354 -7.105 1.00 94.62 206 PRO A O 1
ATOM 1698 N N . GLU A 1 207 ? 9.411 -6.147 -6.093 1.00 93.31 207 GLU A N 1
ATOM 1699 C CA . GLU A 1 207 ? 9.709 -4.830 -6.669 1.00 93.31 207 GLU A CA 1
ATOM 1700 C C . GLU A 1 207 ? 9.720 -4.851 -8.206 1.00 93.31 207 GLU A C 1
ATOM 1702 O O . GLU A 1 207 ? 9.223 -3.924 -8.838 1.00 93.31 207 GLU A O 1
ATOM 1707 N N . GLU A 1 208 ? 10.147 -5.964 -8.806 1.00 91.31 208 GLU A N 1
ATOM 1708 C CA 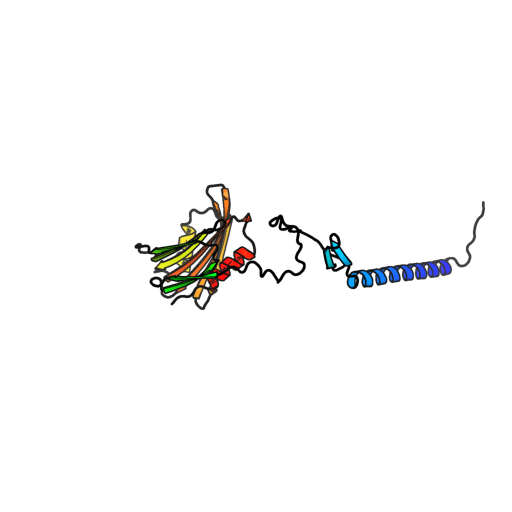. GLU A 1 208 ? 10.075 -6.222 -10.254 1.00 91.31 208 GLU A CA 1
ATOM 1709 C C . GLU A 1 208 ? 8.644 -6.222 -10.821 1.00 91.31 208 GLU A C 1
ATOM 1711 O O . GLU A 1 208 ? 8.435 -5.943 -11.999 1.00 91.31 208 GLU A O 1
ATOM 1716 N N . SER A 1 209 ? 7.648 -6.516 -9.982 1.00 90.31 209 SER A N 1
ATOM 1717 C CA . SER A 1 209 ? 6.228 -6.521 -10.346 1.00 90.31 209 SER A CA 1
ATOM 1718 C C . SER A 1 209 ? 5.534 -5.192 -10.027 1.00 90.31 209 SER A C 1
ATOM 1720 O O . SER A 1 209 ? 4.348 -5.024 -10.329 1.00 90.31 209 SER A O 1
ATOM 1722 N N . TRP A 1 210 ? 6.239 -4.228 -9.423 1.00 91.88 210 TRP A N 1
ATOM 1723 C CA . TRP A 1 210 ? 5.678 -2.920 -9.110 1.00 91.88 210 TRP A CA 1
ATOM 1724 C C . TRP A 1 210 ? 5.555 -2.051 -10.360 1.00 91.88 210 TRP A C 1
ATOM 1726 O O . TRP A 1 210 ? 6.529 -1.739 -11.040 1.00 91.88 210 TRP A O 1
ATOM 1736 N N . ASN A 1 211 ? 4.340 -1.588 -10.640 1.00 88.25 211 ASN A N 1
ATOM 1737 C CA . ASN A 1 211 ? 4.057 -0.696 -11.756 1.00 88.25 211 ASN A CA 1
ATOM 1738 C C . ASN A 1 211 ? 2.907 0.267 -11.410 1.00 88.25 211 ASN A C 1
ATOM 1740 O O . ASN A 1 211 ? 2.309 0.210 -10.331 1.00 88.25 211 ASN A O 1
ATOM 1744 N N . ASN A 1 212 ? 2.579 1.166 -12.340 1.00 87.69 212 ASN A N 1
ATOM 1745 C CA . ASN A 1 212 ? 1.511 2.152 -12.146 1.00 87.69 212 ASN A CA 1
ATOM 1746 C C . ASN A 1 212 ? 0.140 1.511 -11.889 1.00 87.69 212 ASN A C 1
ATOM 1748 O O . ASN A 1 212 ? -0.677 2.101 -11.185 1.00 87.69 212 ASN A O 1
ATOM 1752 N N . TYR A 1 213 ? -0.104 0.314 -12.426 1.00 86.69 213 TYR A N 1
ATOM 1753 C CA . TYR A 1 213 ? -1.331 -0.428 -12.173 1.00 86.69 213 TYR A CA 1
ATOM 1754 C C . TYR A 1 213 ? -1.407 -0.899 -10.720 1.00 86.69 213 TYR A C 1
ATOM 1756 O O . TYR A 1 213 ? -2.392 -0.609 -10.057 1.00 86.69 213 TYR A O 1
ATOM 1764 N N . GLN A 1 214 ? -0.348 -1.515 -10.188 1.00 90.06 214 GLN A N 1
ATOM 1765 C CA . GLN A 1 214 ? -0.294 -1.952 -8.787 1.00 90.06 214 GLN A CA 1
ATOM 1766 C C . GLN A 1 214 ? -0.426 -0.780 -7.812 1.00 90.06 214 GLN A C 1
ATOM 1768 O O . GLN A 1 214 ? -1.151 -0.857 -6.822 1.00 90.06 214 GLN A O 1
ATOM 1773 N N . LYS A 1 215 ? 0.217 0.347 -8.136 1.00 91.00 215 LYS A N 1
ATOM 1774 C CA . LYS A 1 215 ? 0.057 1.589 -7.379 1.00 91.00 215 LYS A CA 1
ATOM 1775 C C . LYS A 1 215 ? -1.397 2.060 -7.384 1.00 91.00 215 LYS A C 1
ATOM 1777 O O . LYS A 1 215 ? -1.937 2.373 -6.328 1.00 91.00 215 LYS A O 1
ATOM 1782 N N . LYS A 1 216 ? -2.028 2.121 -8.560 1.00 90.25 216 LYS A N 1
ATOM 1783 C CA . LYS A 1 216 ? -3.432 2.523 -8.691 1.00 90.25 216 LYS A CA 1
ATOM 1784 C C . LYS A 1 216 ? -4.347 1.581 -7.905 1.00 90.25 216 LYS A C 1
ATOM 1786 O O . LYS A 1 216 ? -5.166 2.065 -7.140 1.00 90.25 216 LYS A O 1
ATOM 1791 N N . LEU A 1 217 ? -4.139 0.272 -8.033 1.00 89.75 217 LEU A N 1
ATOM 1792 C CA . LEU A 1 217 ? -4.896 -0.768 -7.343 1.00 89.75 217 LEU A CA 1
ATOM 1793 C C . LEU A 1 217 ? -4.897 -0.572 -5.826 1.00 89.75 217 LEU A C 1
ATOM 1795 O O . LEU A 1 217 ? -5.950 -0.580 -5.194 1.00 89.75 217 LEU A O 1
ATOM 1799 N N . PHE A 1 218 ? -3.716 -0.336 -5.253 1.00 94.12 218 PHE A N 1
ATOM 1800 C CA . PHE A 1 218 ? -3.578 -0.038 -3.833 1.00 94.12 218 PHE A CA 1
ATOM 1801 C C . PHE A 1 218 ? -4.370 1.211 -3.429 1.00 94.12 218 PHE A C 1
ATOM 1803 O O . PHE A 1 218 ? -5.122 1.177 -2.457 1.00 94.12 218 PHE A O 1
ATOM 1810 N N . TYR A 1 219 ? -4.244 2.305 -4.185 1.00 93.50 219 TYR A N 1
ATOM 1811 C CA . TYR A 1 219 ? -4.993 3.526 -3.888 1.00 93.50 219 TYR A CA 1
ATOM 1812 C C . TYR A 1 219 ? -6.502 3.366 -4.087 1.00 93.50 219 TYR A C 1
ATOM 1814 O O . TYR A 1 219 ? -7.253 3.966 -3.328 1.00 93.50 219 TYR A O 1
ATOM 1822 N N . ASP A 1 220 ? -6.960 2.555 -5.040 1.00 91.88 220 ASP A N 1
ATOM 1823 C CA . ASP A 1 220 ? -8.384 2.261 -5.227 1.00 91.88 220 ASP A CA 1
ATOM 1824 C C . ASP A 1 220 ? -8.951 1.536 -3.988 1.00 91.88 220 ASP A C 1
ATOM 1826 O O . ASP A 1 220 ? -9.989 1.947 -3.464 1.00 91.88 220 ASP A O 1
ATOM 1830 N N . ILE A 1 221 ? -8.217 0.558 -3.430 1.00 92.81 221 ILE A N 1
ATOM 1831 C CA . ILE A 1 221 ? -8.566 -0.097 -2.153 1.00 92.81 221 ILE A CA 1
ATOM 1832 C C . ILE A 1 221 ? -8.597 0.932 -1.015 1.00 92.81 221 ILE A C 1
ATOM 1834 O O . ILE A 1 221 ? -9.587 1.036 -0.294 1.00 92.81 221 ILE A O 1
ATOM 1838 N N . VAL A 1 222 ? -7.545 1.740 -0.871 1.00 94.69 222 VAL A N 1
ATOM 1839 C CA . VAL A 1 222 ? -7.443 2.754 0.191 1.00 94.69 222 VAL A CA 1
ATOM 1840 C C . VAL A 1 222 ? -8.583 3.777 0.119 1.00 94.69 222 VAL A C 1
ATOM 1842 O O . VAL A 1 222 ? -9.217 4.066 1.132 1.00 94.69 222 VAL A O 1
ATOM 1845 N N . ASN A 1 223 ? -8.883 4.301 -1.071 1.00 93.44 223 ASN A N 1
ATOM 1846 C CA . ASN A 1 223 ? -9.918 5.316 -1.286 1.00 93.44 223 ASN A CA 1
ATOM 1847 C C . ASN A 1 223 ? -11.332 4.782 -1.024 1.00 93.44 223 ASN A C 1
ATOM 1849 O O . ASN A 1 223 ? -12.221 5.550 -0.650 1.00 93.44 223 ASN A O 1
ATOM 1853 N N . SER A 1 224 ? -11.537 3.477 -1.213 1.00 93.31 224 SER A N 1
ATOM 1854 C CA . SER A 1 224 ? -12.815 2.812 -0.960 1.00 93.31 224 SER A CA 1
ATOM 1855 C C . SER A 1 224 ? -13.114 2.578 0.526 1.00 93.31 224 SER A C 1
ATOM 1857 O O . SER A 1 224 ? -14.241 2.202 0.858 1.00 93.31 224 SER A O 1
ATOM 1859 N N . LEU A 1 225 ? -12.142 2.814 1.421 1.00 93.62 225 LEU A N 1
ATOM 1860 C CA . LEU A 1 225 ? -12.320 2.620 2.856 1.00 93.62 225 LEU A CA 1
ATOM 1861 C C . LEU A 1 225 ? -13.457 3.500 3.389 1.00 93.62 225 LEU A C 1
ATOM 1863 O O . LEU A 1 225 ? -13.429 4.733 3.308 1.00 93.62 225 LEU A O 1
ATOM 1867 N N . LYS A 1 226 ? -14.430 2.841 4.011 1.00 92.31 226 LYS A N 1
ATOM 1868 C CA . LYS A 1 226 ? -15.555 3.443 4.721 1.00 92.31 226 LYS A CA 1
ATOM 1869 C C . LYS A 1 226 ? -15.532 2.986 6.167 1.00 92.31 226 LYS A C 1
ATOM 1871 O O . LYS A 1 226 ? -15.372 1.801 6.449 1.00 92.31 226 LYS A O 1
ATOM 1876 N N . ILE A 1 227 ? -15.715 3.937 7.074 1.00 90.88 227 ILE A N 1
ATOM 1877 C CA . ILE A 1 227 ? -15.825 3.688 8.511 1.00 90.88 227 ILE A CA 1
ATOM 1878 C C . ILE A 1 227 ? -17.218 4.136 8.939 1.00 90.88 227 ILE A C 1
ATOM 1880 O O . ILE A 1 227 ? -17.547 5.316 8.774 1.00 90.88 227 ILE A O 1
ATOM 1884 N N . TYR A 1 228 ? -18.001 3.194 9.456 1.00 84.44 228 TYR A N 1
ATOM 1885 C CA . TYR A 1 228 ? -19.402 3.351 9.841 1.00 84.44 228 TYR A CA 1
ATOM 1886 C C . TYR A 1 228 ? -19.560 3.744 11.308 1.00 84.44 228 TYR A C 1
ATOM 1888 O O . TYR A 1 228 ? -18.682 3.381 12.124 1.00 84.44 228 TYR A O 1
#

pLDDT: mean 81.45, std 16.43, range [37.69, 97.44]

Organism: NCBI:txid398512

Radius of gyration: 31.82 Å; Cα contacts (8 Å, |Δi|>4): 313; chains: 1; bounding box: 66×60×98 Å

Solvent-accessible surface area (backbone atoms only — not comparable to full-atom values): 13479 Å² total; per-residue (Å²): 137,89,83,85,83,72,81,66,52,69,63,53,50,50,53,51,51,51,52,53,50,53,52,51,52,50,52,53,53,51,51,55,52,48,59,74,68,40,62,44,74,53,63,52,91,88,78,46,76,46,82,37,62,66,80,78,83,87,86,79,86,86,78,81,82,85,63,95,66,95,69,86,78,88,71,74,68,80,75,61,72,76,72,72,53,63,41,79,47,71,42,86,86,77,34,34,32,33,39,42,54,62,75,44,49,77,50,80,44,80,40,93,54,89,46,46,49,38,40,31,43,35,39,43,98,73,37,42,34,32,42,35,35,27,60,36,97,63,62,67,70,61,51,51,53,50,54,58,74,71,51,87,72,55,65,80,45,77,45,77,44,82,46,76,56,98,91,27,52,31,37,37,40,46,35,30,30,54,48,100,84,71,47,51,34,34,36,43,35,40,38,36,48,56,96,57,28,34,41,37,41,40,41,38,30,46,44,93,73,63,46,75,63,57,54,49,52,53,49,52,32,60,72,44,56,42,79,107

Sequence (228 aa):
MYVIFIKNYKEKIARTCILLSAWFALFILVNFILSKNMNYILTINNCLSFSCPADFTVENVFINEANKDGSIETGLPFIKPRTETFKNFISEKGKFGFDYPSIFTIDEQELSGSDILYHVELKSEYSNGFVQVWNLPQPLPEFLEKAKSTSQLNYQYFSSKPIKLNNLDGYVWDYSIIDKNGKQIKSNEVFLQKEGKLYRISYFIPEESWNNYQKKLFYDIVNSLKIY